Protein AF-A0A3L7U450-F1 (afdb_monomer)

Radius of gyration: 20.32 Å; Cα contacts (8 Å, |Δi|>4): 536; chains: 1; bounding box: 69×36×56 Å

pLDDT: mean 70.29, std 16.58, range [36.75, 93.62]

Sequence (262 aa):
VNYTNSSSNTVARSLSQTYPWRLARFMDDPYGTLVSYIESDNADANSDVSGEWDGAPTHPSWMSAAFGAPGSALALQPAFAYNAYYMGGWYQSSNGVSAPAFADAGWSTADGSAVTGRLVCTRLANISRTSEVIVFASSALRAPGNYRTGMNPEDRIPGNSWIVPPMLGATAVWEPFMGSQQSITMAESEGGTASFMRQSGMTDSGVLQVNTVQGVPVRRHNLLIATVKADGSTESASVGALMDMRAWIDAADRADFSHADN

Structure (mmCIF, N/CA/C/O backbone):
data_AF-A0A3L7U450-F1
#
_entry.id   AF-A0A3L7U450-F1
#
loop_
_atom_site.group_PDB
_atom_site.id
_atom_site.type_symbol
_atom_site.label_atom_id
_atom_site.label_alt_id
_atom_site.label_comp_id
_atom_site.label_asym_id
_atom_site.label_entity_id
_atom_site.label_seq_id
_atom_site.pdbx_PDB_ins_code
_atom_site.Cartn_x
_atom_site.Cartn_y
_atom_site.Cartn_z
_atom_site.occupancy
_atom_site.B_iso_or_equiv
_atom_site.auth_seq_id
_atom_site.auth_comp_id
_atom_site.auth_asym_id
_atom_site.auth_atom_id
_atom_site.pdbx_PDB_model_num
ATOM 1 N N . VAL A 1 1 ? -11.246 10.217 -15.245 1.00 44.91 1 VAL A N 1
ATOM 2 C CA . VAL A 1 1 ? -9.997 10.894 -15.646 1.00 44.91 1 VAL A CA 1
ATOM 3 C C . VAL A 1 1 ? -9.383 10.050 -16.745 1.00 44.91 1 VAL A C 1
ATOM 5 O O . VAL A 1 1 ? -9.262 8.847 -16.540 1.00 44.91 1 VAL A O 1
ATOM 8 N N . ASN A 1 2 ? -9.127 10.635 -17.915 1.00 48.56 2 ASN A N 1
ATOM 9 C CA . ASN A 1 2 ? -8.402 9.977 -19.001 1.00 48.56 2 ASN A CA 1
ATOM 10 C C . ASN A 1 2 ? -6.960 10.469 -18.900 1.00 48.56 2 ASN A C 1
ATOM 12 O O . ASN A 1 2 ? -6.737 11.672 -18.991 1.00 48.56 2 ASN A O 1
ATOM 16 N N . TYR A 1 3 ? -6.020 9.568 -18.633 1.00 52.97 3 TYR A N 1
ATOM 17 C CA . TYR A 1 3 ? -4.602 9.912 -18.545 1.00 52.97 3 TYR A CA 1
ATOM 18 C C . TYR A 1 3 ? -3.984 9.788 -19.934 1.00 52.97 3 TYR A C 1
ATOM 20 O O . TYR A 1 3 ? -4.251 8.800 -20.620 1.00 52.97 3 TYR A O 1
ATOM 28 N N . THR A 1 4 ? -3.206 10.784 -20.354 1.00 54.72 4 THR A N 1
ATOM 29 C CA . THR A 1 4 ? -2.610 10.846 -21.695 1.00 54.72 4 THR A CA 1
ATOM 30 C C . THR A 1 4 ? -1.112 11.114 -21.623 1.00 54.72 4 THR A C 1
ATOM 32 O O . THR A 1 4 ? -0.685 11.905 -20.786 1.00 54.72 4 THR A O 1
ATOM 35 N N . ASN A 1 5 ? -0.322 10.490 -22.501 1.00 55.81 5 ASN A N 1
ATOM 36 C CA . ASN A 1 5 ? 1.109 10.793 -22.632 1.00 55.81 5 ASN A CA 1
ATOM 37 C C . ASN A 1 5 ? 1.356 12.088 -23.431 1.00 55.81 5 ASN A C 1
ATOM 39 O O . ASN A 1 5 ? 0.426 12.657 -24.008 1.00 55.81 5 ASN A O 1
ATOM 43 N N . SER A 1 6 ? 2.615 12.526 -23.530 1.00 51.19 6 SER A N 1
ATOM 44 C CA . SER A 1 6 ? 3.034 13.676 -24.358 1.00 51.19 6 SER A CA 1
ATOM 45 C C . SER A 1 6 ? 2.714 13.530 -25.855 1.00 51.19 6 SER A C 1
ATOM 47 O O . SER A 1 6 ? 2.664 14.521 -26.578 1.00 51.19 6 SER A O 1
ATOM 49 N N . SER A 1 7 ? 2.441 12.306 -26.316 1.00 57.12 7 SER A N 1
ATOM 50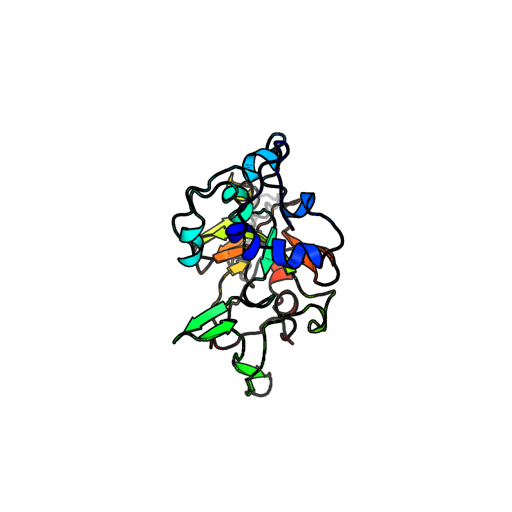 C CA . SER A 1 7 ? 1.992 11.976 -27.677 1.00 57.12 7 SER A CA 1
ATOM 51 C C . SER A 1 7 ? 0.464 11.821 -27.798 1.00 57.12 7 SER A C 1
ATOM 53 O O . SER A 1 7 ? -0.024 11.363 -28.826 1.00 57.12 7 SER A O 1
ATOM 55 N N . SER A 1 8 ? -0.307 12.211 -26.773 1.00 62.78 8 SER A N 1
ATOM 56 C CA . SER A 1 8 ? -1.780 12.131 -26.700 1.00 62.78 8 SER A CA 1
ATOM 57 C C . SER A 1 8 ? -2.397 10.719 -26.687 1.00 62.78 8 SER A C 1
ATOM 59 O O . SER A 1 8 ? -3.610 10.573 -26.854 1.00 62.78 8 SER A O 1
ATOM 61 N N . ASN A 1 9 ? -1.616 9.669 -26.426 1.00 61.44 9 ASN A N 1
ATOM 62 C CA . ASN A 1 9 ? -2.138 8.308 -26.258 1.00 61.44 9 ASN A CA 1
ATOM 63 C C . ASN A 1 9 ? -2.819 8.155 -24.896 1.00 61.44 9 ASN A C 1
ATOM 65 O O . ASN A 1 9 ? -2.230 8.489 -23.870 1.00 61.44 9 ASN A O 1
ATOM 69 N N . THR A 1 10 ? -4.050 7.634 -24.883 1.00 63.06 10 THR A N 1
ATOM 70 C CA . THR A 1 10 ? -4.856 7.471 -23.661 1.00 63.06 10 THR A CA 1
ATOM 71 C C . THR A 1 10 ? -4.583 6.129 -22.979 1.00 63.06 10 THR A C 1
ATOM 73 O O . THR A 1 10 ? -4.664 5.084 -23.622 1.00 63.06 10 THR A O 1
ATOM 76 N N . VAL A 1 11 ? -4.340 6.141 -21.665 1.00 61.59 11 VAL A N 1
ATOM 77 C CA . VAL A 1 11 ? -4.201 4.927 -20.842 1.00 61.59 11 VAL A CA 1
ATOM 78 C C . VAL A 1 11 ? -5.517 4.152 -20.803 1.00 61.59 11 VAL A C 1
ATOM 80 O O . VAL A 1 11 ? -6.588 4.725 -20.573 1.00 61.59 11 VAL A O 1
ATOM 83 N N . ALA A 1 12 ? -5.441 2.831 -20.974 1.00 61.62 12 ALA A N 1
ATOM 84 C CA . ALA A 1 12 ? -6.608 1.959 -20.926 1.00 61.62 12 ALA A CA 1
ATOM 85 C C . ALA A 1 12 ? -7.369 2.095 -19.595 1.00 61.62 12 ALA A C 1
ATOM 87 O O . ALA A 1 12 ? -6.798 2.076 -18.502 1.00 61.62 12 ALA A O 1
ATOM 88 N N . ARG A 1 13 ? -8.702 2.188 -19.673 1.00 57.44 13 ARG A N 1
ATOM 89 C CA . ARG A 1 13 ? -9.553 2.414 -18.494 1.00 57.44 13 ARG A CA 1
ATOM 90 C C . ARG A 1 13 ? -9.479 1.281 -17.463 1.00 57.44 13 ARG A C 1
ATOM 92 O O . ARG A 1 13 ? -9.737 1.513 -16.288 1.00 57.44 13 ARG A O 1
ATOM 99 N N . SER A 1 14 ? -9.174 0.057 -17.882 1.00 57.84 14 SER A N 1
ATOM 100 C CA . SER A 1 14 ? -8.948 -1.077 -16.976 1.00 57.84 14 SER A CA 1
ATOM 101 C C . SER A 1 14 ? -7.725 -0.854 -16.082 1.00 57.84 14 SER A C 1
ATOM 103 O O . SER A 1 14 ? -7.790 -1.134 -14.890 1.00 57.84 14 SER A O 1
ATOM 105 N N . LEU A 1 15 ? -6.660 -0.260 -16.626 1.00 59.53 15 LEU A N 1
ATOM 106 C CA . LEU A 1 15 ? -5.431 0.079 -15.905 1.00 59.53 15 LEU A CA 1
ATOM 107 C C . LEU A 1 15 ? -5.619 1.304 -15.007 1.00 59.53 15 LEU A C 1
ATOM 109 O O . LEU A 1 15 ? -5.039 1.390 -13.934 1.00 59.53 15 LEU A O 1
ATOM 113 N N . SER A 1 16 ? -6.485 2.248 -15.380 1.00 55.31 16 SER A N 1
ATOM 114 C CA . SER A 1 16 ? -6.770 3.407 -14.525 1.00 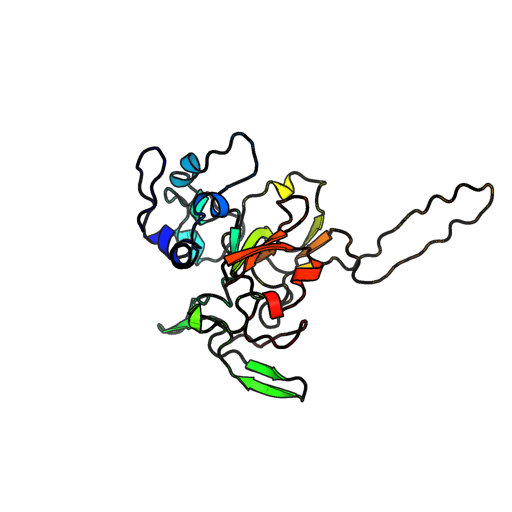55.31 16 SER A CA 1
ATOM 115 C C . SER A 1 16 ? -7.722 3.102 -13.359 1.00 55.31 16 SER A C 1
ATOM 117 O O . SER A 1 16 ? -7.949 3.948 -12.493 1.00 55.31 16 SER A O 1
ATOM 119 N N . GLN A 1 17 ? -8.287 1.892 -13.309 1.00 49.50 17 GLN A N 1
ATOM 120 C CA . GLN A 1 17 ? -9.265 1.498 -12.302 1.00 49.50 17 GLN A CA 1
ATOM 121 C C . GLN A 1 17 ? -8.668 0.859 -11.047 1.00 49.50 17 GLN A C 1
ATOM 123 O O . GLN A 1 17 ? -9.343 0.896 -10.034 1.00 49.50 17 GLN A O 1
ATOM 128 N N . THR A 1 18 ? -7.475 0.279 -11.037 1.00 47.84 18 THR A N 1
ATOM 129 C CA . THR A 1 18 ? -6.989 -0.511 -9.876 1.00 47.84 18 THR A CA 1
ATOM 130 C C . THR A 1 18 ? -5.945 0.198 -9.014 1.00 47.84 18 THR A C 1
ATOM 132 O O . THR A 1 18 ? -5.474 -0.361 -8.033 1.00 47.84 18 THR A O 1
ATOM 135 N N . TYR A 1 19 ? -5.600 1.435 -9.359 1.00 54.38 19 TYR A N 1
ATOM 136 C CA . TYR A 1 19 ? -4.352 2.080 -8.946 1.00 54.38 19 TYR A CA 1
ATOM 137 C C . TYR A 1 19 ? -4.572 3.429 -8.250 1.00 54.38 19 TYR A C 1
ATOM 139 O O . TYR A 1 19 ? -5.724 3.883 -8.197 1.00 54.38 19 TYR A O 1
ATOM 147 N N . PRO A 1 20 ? -3.503 4.085 -7.729 1.00 52.19 20 PRO A N 1
ATOM 148 C CA . PRO A 1 20 ? -3.566 5.412 -7.100 1.00 52.19 20 PRO A CA 1
ATOM 149 C C . PRO A 1 20 ? -4.480 6.416 -7.817 1.00 52.19 20 PRO A C 1
ATOM 151 O O . PRO A 1 20 ? -5.100 7.262 -7.183 1.00 52.19 20 PRO A O 1
ATOM 154 N N . TRP A 1 21 ? -4.642 6.266 -9.135 1.00 49.66 21 TRP A N 1
ATOM 155 C CA . TRP A 1 21 ? -5.593 6.955 -10.009 1.00 49.66 21 TRP A CA 1
ATOM 156 C C . TRP A 1 21 ? -7.018 7.122 -9.453 1.00 49.66 21 TRP A C 1
ATOM 158 O O . TRP A 1 21 ? -7.646 8.158 -9.680 1.00 49.66 21 TRP A O 1
ATOM 168 N N . ARG A 1 22 ? -7.557 6.141 -8.708 1.00 46.97 22 ARG A N 1
ATOM 169 C CA . ARG A 1 22 ? -8.893 6.268 -8.083 1.00 46.97 22 ARG A CA 1
ATOM 170 C C . ARG A 1 22 ? -8.935 7.320 -6.976 1.00 46.97 22 ARG A C 1
ATOM 172 O O . ARG A 1 22 ? -10.016 7.841 -6.681 1.00 46.97 22 ARG A O 1
ATOM 179 N N . LEU A 1 23 ? -7.783 7.604 -6.378 1.00 44.41 23 LEU A N 1
ATOM 180 C CA . LEU A 1 23 ? -7.625 8.480 -5.224 1.00 44.41 23 LEU A CA 1
ATOM 181 C C . LEU A 1 23 ? -6.863 9.758 -5.532 1.00 44.41 23 LEU A C 1
ATOM 183 O O . LEU A 1 23 ? -6.964 10.697 -4.759 1.00 44.41 23 LEU A O 1
ATOM 187 N N . ALA A 1 24 ? -6.205 9.841 -6.688 1.00 47.81 24 ALA A N 1
ATOM 188 C CA . ALA A 1 24 ? -5.593 11.067 -7.190 1.00 47.81 24 ALA A CA 1
ATOM 189 C C . ALA A 1 24 ? -6.592 12.239 -7.252 1.00 47.81 24 ALA A C 1
ATOM 191 O O . ALA A 1 24 ? -6.203 13.381 -7.084 1.00 47.81 24 ALA A O 1
ATOM 192 N N . ARG A 1 25 ? -7.896 11.969 -7.424 1.00 40.31 25 ARG A N 1
ATOM 193 C CA . ARG A 1 25 ? -8.963 12.989 -7.333 1.00 40.31 25 ARG A CA 1
ATOM 194 C C . ARG A 1 25 ? -9.265 13.493 -5.913 1.00 40.31 25 ARG A C 1
ATOM 196 O O . ARG A 1 25 ? -10.078 14.395 -5.766 1.00 40.31 25 ARG A O 1
ATOM 203 N N . PHE A 1 26 ? -8.736 12.827 -4.893 1.00 42.53 26 PHE A N 1
ATOM 204 C CA . PHE A 1 26 ? -8.879 13.178 -3.479 1.00 42.53 26 PHE A CA 1
ATOM 205 C C . PHE A 1 26 ? -7.5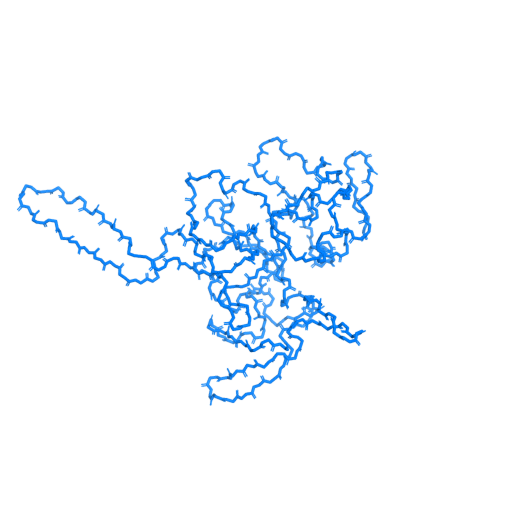87 13.781 -2.912 1.00 42.53 26 PHE A C 1
ATOM 207 O O . PHE A 1 26 ? -7.525 14.021 -1.714 1.00 42.53 26 PHE A O 1
ATOM 214 N N . MET A 1 27 ? -6.568 13.995 -3.750 1.00 38.81 27 MET A N 1
ATOM 215 C CA . MET A 1 27 ? -5.333 14.673 -3.376 1.00 38.81 27 MET A CA 1
ATOM 216 C C . MET A 1 27 ? -5.190 15.933 -4.226 1.00 38.81 27 MET A C 1
ATOM 218 O O . MET A 1 27 ? -5.352 15.868 -5.445 1.00 38.81 27 MET A O 1
ATOM 222 N N . ASP A 1 28 ? -4.906 17.061 -3.582 1.00 37.41 28 ASP A N 1
ATOM 223 C CA . ASP A 1 28 ? -4.829 18.391 -4.198 1.00 37.41 28 ASP A CA 1
ATOM 224 C C . ASP A 1 28 ? -3.529 18.595 -4.998 1.00 37.41 28 ASP A C 1
ATOM 226 O O . ASP A 1 28 ? -2.766 19.507 -4.714 1.00 37.41 28 ASP A O 1
ATOM 230 N N . ASP A 1 29 ? -3.316 17.772 -6.034 1.00 40.25 29 ASP A N 1
ATOM 231 C CA . ASP A 1 29 ? -2.196 17.855 -6.992 1.00 40.25 29 ASP A CA 1
ATOM 232 C C . ASP A 1 29 ? -0.861 17.307 -6.444 1.00 40.25 29 ASP A C 1
ATOM 234 O O . ASP A 1 29 ? -0.204 17.934 -5.614 1.00 40.25 29 ASP A O 1
ATOM 238 N N . PRO A 1 30 ? -0.429 16.103 -6.885 1.00 48.94 30 PRO A N 1
ATOM 239 C CA . PRO A 1 30 ? 0.683 16.103 -7.837 1.00 48.94 30 PRO A CA 1
ATOM 240 C C . PRO A 1 30 ? 0.735 14.820 -8.686 1.00 48.94 30 PRO A C 1
ATOM 242 O O . PRO A 1 30 ? 1.428 13.851 -8.355 1.00 48.94 30 PRO A O 1
ATOM 245 N N . TYR A 1 31 ? 0.036 14.793 -9.821 1.00 40.12 31 TYR A N 1
ATOM 246 C CA . TYR A 1 31 ? 0.139 13.657 -10.752 1.00 40.12 31 TYR A CA 1
ATOM 247 C C . TYR A 1 31 ? 1.603 13.372 -11.145 1.00 40.12 31 TYR A C 1
ATOM 249 O O . TYR A 1 31 ? 2.007 12.218 -11.194 1.00 40.12 31 TYR A O 1
ATOM 257 N N . GLY A 1 32 ? 2.429 14.406 -11.337 1.00 44.97 32 GLY A N 1
ATOM 258 C CA . GLY A 1 32 ? 3.848 14.239 -11.677 1.00 44.97 32 GLY A CA 1
ATOM 259 C C . GLY A 1 32 ? 4.690 13.580 -10.576 1.00 44.97 32 GLY A C 1
ATOM 260 O O . GLY A 1 32 ? 5.569 12.778 -10.875 1.00 44.97 32 GLY A O 1
ATOM 261 N N . THR A 1 33 ? 4.401 13.854 -9.303 1.00 50.72 33 THR A N 1
ATOM 262 C CA . THR A 1 33 ? 5.226 13.372 -8.180 1.00 50.72 33 THR A CA 1
ATOM 263 C C . THR A 1 33 ? 4.937 11.914 -7.830 1.00 50.72 33 THR A C 1
ATOM 265 O O . THR A 1 33 ? 5.858 11.170 -7.514 1.00 50.72 33 THR A O 1
ATOM 268 N N . LEU A 1 34 ? 3.680 11.468 -7.938 1.00 50.31 34 LEU A N 1
ATOM 269 C CA . LEU A 1 34 ? 3.303 10.072 -7.648 1.00 50.31 34 LEU A CA 1
ATOM 270 C C . LEU A 1 34 ? 3.771 9.088 -8.724 1.00 50.31 34 LEU A C 1
ATOM 272 O O . LEU A 1 34 ? 3.921 7.893 -8.468 1.00 50.31 34 LEU A O 1
ATOM 276 N N . VAL A 1 35 ? 3.952 9.612 -9.933 1.00 47.72 35 VAL A N 1
ATOM 277 C CA . VAL A 1 35 ? 4.194 8.857 -11.160 1.00 47.72 35 VAL A CA 1
ATOM 278 C C . VAL A 1 35 ? 5.669 8.897 -11.564 1.00 47.72 35 VAL A C 1
ATOM 280 O O . VAL A 1 35 ? 6.068 8.114 -12.419 1.00 47.72 35 VAL A O 1
ATOM 283 N N . SER A 1 36 ? 6.484 9.755 -10.931 1.00 49.50 36 SER A N 1
ATOM 284 C CA . SER A 1 36 ? 7.929 9.851 -11.166 1.00 49.50 36 SER A CA 1
ATOM 285 C C . SER A 1 36 ? 8.586 8.483 -10.991 1.00 49.50 36 SER A C 1
ATOM 287 O O . SER A 1 36 ? 8.764 7.995 -9.878 1.00 49.50 36 SER A O 1
ATOM 289 N N . TYR A 1 37 ? 8.877 7.828 -12.108 1.00 45.09 37 TYR A N 1
ATOM 290 C CA . TYR A 1 37 ? 9.432 6.490 -12.172 1.00 45.09 37 TYR A CA 1
ATOM 291 C C . TYR A 1 37 ? 10.947 6.608 -12.222 1.00 45.09 37 TYR A C 1
ATOM 293 O O . TYR A 1 37 ? 11.464 7.163 -13.178 1.00 45.09 37 TYR A O 1
ATOM 301 N N . ILE A 1 38 ? 11.630 6.062 -11.207 1.00 47.00 38 ILE A N 1
ATOM 302 C CA . ILE A 1 38 ? 13.095 5.955 -11.128 1.00 47.00 38 ILE A CA 1
ATOM 303 C C . ILE A 1 38 ? 13.783 7.329 -11.241 1.00 47.00 38 ILE A C 1
ATOM 305 O O . ILE A 1 38 ? 13.838 7.928 -12.303 1.00 47.00 38 ILE A O 1
ATOM 309 N N . GLU A 1 39 ? 14.419 7.806 -10.164 1.00 40.91 39 GLU A N 1
ATOM 310 C CA . GLU A 1 39 ? 15.361 8.935 -10.249 1.00 40.91 39 GLU A CA 1
ATOM 311 C C . GLU A 1 39 ? 16.577 8.539 -11.119 1.00 40.91 39 GLU A C 1
ATOM 313 O O . GLU A 1 39 ? 17.644 8.108 -10.659 1.00 40.91 39 GLU A O 1
ATOM 318 N N . SER A 1 40 ? 16.385 8.603 -12.428 1.00 40.62 40 SER A N 1
ATOM 319 C CA . SER A 1 40 ? 17.419 8.656 -13.437 1.00 40.62 40 SER A CA 1
ATOM 320 C C . SER A 1 40 ? 17.135 9.909 -14.241 1.00 40.62 40 SER A C 1
ATOM 322 O O . SER A 1 40 ? 16.002 10.121 -14.669 1.00 40.62 40 SER A O 1
ATOM 324 N N . ASP A 1 41 ? 18.164 10.720 -14.453 1.00 39.38 41 ASP A N 1
ATOM 325 C CA . ASP A 1 41 ? 18.061 12.026 -15.112 1.00 39.38 41 ASP A CA 1
ATOM 326 C C . ASP A 1 41 ? 17.497 11.957 -16.552 1.00 39.38 41 ASP A C 1
ATOM 328 O O . ASP A 1 41 ? 17.265 12.989 -17.173 1.00 39.38 41 ASP A O 1
ATOM 332 N N . ASN A 1 42 ? 17.250 10.745 -17.072 1.00 43.22 42 ASN A N 1
ATOM 333 C CA . ASN A 1 42 ? 16.781 10.454 -18.424 1.00 43.22 42 ASN A CA 1
ATOM 334 C C . ASN A 1 42 ? 15.460 9.651 -18.496 1.00 43.22 42 ASN A C 1
ATOM 336 O O . ASN A 1 42 ? 15.040 9.322 -19.605 1.00 43.22 42 ASN A O 1
ATOM 340 N N . ALA A 1 43 ? 14.820 9.288 -17.375 1.00 51.44 43 ALA A N 1
ATOM 341 C CA . ALA A 1 43 ? 13.533 8.578 -17.403 1.00 51.44 43 ALA A CA 1
ATOM 342 C C . ALA A 1 43 ? 12.380 9.585 -17.547 1.00 51.44 43 ALA A C 1
ATOM 344 O O . ALA A 1 43 ? 12.023 10.276 -16.595 1.00 51.44 43 ALA A O 1
ATOM 345 N N . ASP A 1 44 ? 11.808 9.695 -18.748 1.00 51.97 44 ASP A N 1
ATOM 346 C CA . ASP A 1 44 ? 10.611 10.506 -18.976 1.00 51.97 44 ASP A CA 1
ATOM 347 C C . ASP A 1 44 ? 9.363 9.663 -18.680 1.00 51.97 44 ASP A C 1
ATOM 349 O O . ASP A 1 44 ? 9.067 8.708 -19.398 1.00 51.97 44 ASP A O 1
ATOM 353 N N . ALA A 1 45 ? 8.586 10.049 -17.662 1.00 53.91 45 ALA A N 1
ATOM 354 C CA . ALA A 1 45 ? 7.315 9.404 -17.320 1.00 53.91 45 ALA A CA 1
ATOM 355 C C . ALA A 1 45 ? 6.372 9.260 -18.534 1.00 53.91 45 ALA A C 1
ATOM 357 O O . ALA A 1 45 ? 5.520 8.373 -18.560 1.00 53.91 45 ALA A O 1
ATOM 358 N N . ASN A 1 46 ? 6.525 10.096 -19.567 1.00 54.56 46 ASN A N 1
ATOM 359 C CA . ASN A 1 46 ? 5.739 10.014 -20.793 1.00 54.56 46 ASN A CA 1
ATOM 360 C C . ASN A 1 46 ? 5.975 8.749 -21.630 1.00 54.56 46 ASN A C 1
ATOM 362 O O . ASN A 1 46 ? 5.028 8.307 -22.288 1.00 54.56 46 ASN A O 1
ATOM 366 N N . SER A 1 47 ? 7.179 8.161 -21.640 1.00 59.41 47 SER A N 1
ATOM 367 C CA . SER A 1 47 ? 7.417 6.920 -22.399 1.00 59.41 47 SER A CA 1
ATOM 368 C C . SER A 1 47 ? 6.696 5.732 -21.765 1.00 59.41 47 SER A C 1
ATOM 370 O O . SER A 1 47 ? 6.133 4.892 -22.474 1.00 59.41 47 SER A O 1
ATOM 372 N N . ASP A 1 48 ? 6.616 5.719 -20.435 1.00 61.53 48 ASP A N 1
ATOM 373 C CA . ASP A 1 48 ? 6.054 4.616 -19.651 1.00 61.53 48 ASP A CA 1
ATOM 374 C C . ASP A 1 48 ? 4.522 4.588 -19.666 1.00 61.53 48 ASP A C 1
ATOM 376 O O . ASP A 1 48 ? 3.913 3.530 -19.509 1.00 61.53 48 ASP A O 1
ATOM 380 N N . VAL A 1 49 ? 3.876 5.722 -19.960 1.00 60.69 49 VAL A N 1
ATOM 381 C CA . VAL A 1 49 ? 2.425 5.797 -20.222 1.00 60.69 49 VAL A CA 1
ATOM 382 C C . VAL A 1 49 ? 2.020 4.950 -21.441 1.00 60.69 49 VAL A C 1
ATOM 384 O O . VAL A 1 49 ? 0.873 4.518 -21.537 1.00 60.69 49 VAL A O 1
ATOM 387 N N . SER A 1 50 ? 2.944 4.696 -22.370 1.00 61.66 50 SER A N 1
ATOM 388 C CA . SER A 1 50 ? 2.764 3.752 -23.486 1.00 61.66 50 SER A CA 1
ATOM 389 C C . SER A 1 50 ? 3.499 2.426 -23.291 1.00 61.66 50 SER A C 1
ATOM 391 O O . SER A 1 50 ? 3.315 1.519 -24.097 1.00 61.66 50 SER A O 1
ATOM 393 N N . GLY A 1 51 ? 4.308 2.306 -22.237 1.00 67.38 51 GLY A N 1
ATOM 394 C CA . GLY A 1 51 ? 5.139 1.141 -21.970 1.00 67.38 51 GLY A CA 1
ATOM 395 C C . GLY A 1 51 ? 4.321 -0.075 -21.549 1.00 67.38 51 GLY A C 1
ATOM 396 O O . GLY A 1 51 ? 3.371 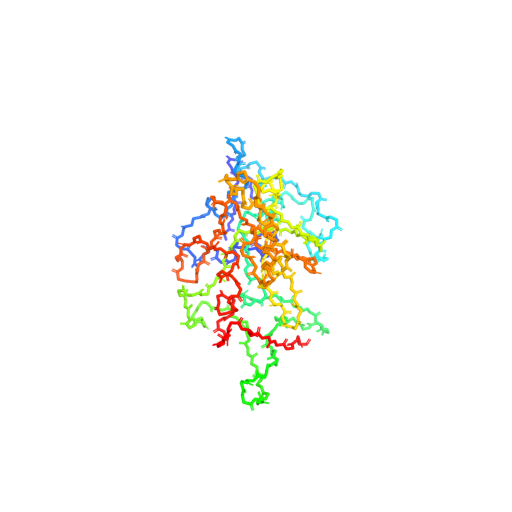0.024 -20.764 1.00 67.38 51 GLY A O 1
ATOM 397 N N . GLU A 1 52 ? 4.706 -1.230 -22.073 1.00 70.12 52 GLU A N 1
ATOM 398 C CA . GLU A 1 52 ? 4.206 -2.528 -21.637 1.00 70.12 52 GLU A CA 1
ATOM 399 C C . GLU A 1 52 ? 5.074 -3.055 -20.489 1.00 70.12 52 GLU A C 1
ATOM 401 O O . GLU A 1 52 ? 6.282 -2.822 -20.448 1.00 70.12 52 GLU A O 1
ATOM 406 N N . TRP A 1 53 ? 4.452 -3.740 -19.530 1.00 71.44 53 TRP A N 1
ATOM 407 C CA . TRP A 1 53 ? 5.160 -4.436 -18.466 1.00 71.44 53 TRP A CA 1
ATOM 408 C C . TRP A 1 53 ? 5.171 -5.943 -18.702 1.00 71.44 53 TRP A C 1
ATOM 410 O O . TRP A 1 53 ? 4.108 -6.566 -18.790 1.00 71.44 53 TRP A O 1
ATOM 420 N N . ASP A 1 54 ? 6.375 -6.516 -18.694 1.00 66.19 54 ASP A N 1
ATOM 421 C CA . ASP A 1 54 ? 6.622 -7.952 -18.889 1.00 66.19 54 ASP A CA 1
ATOM 422 C C . ASP A 1 54 ? 6.487 -8.782 -17.596 1.00 66.19 54 ASP A C 1
ATOM 424 O O . ASP A 1 54 ? 6.612 -10.007 -17.613 1.00 66.19 54 ASP A O 1
ATOM 428 N N . GLY A 1 55 ? 6.182 -8.131 -16.467 1.00 64.25 55 GLY A N 1
ATOM 429 C CA . GLY A 1 55 ? 5.865 -8.791 -15.202 1.00 64.25 55 GLY A CA 1
ATOM 430 C C . GLY A 1 55 ? 7.048 -8.994 -14.252 1.00 64.25 55 GLY A C 1
ATOM 431 O O . GLY A 1 55 ? 8.221 -8.906 -14.610 1.00 64.25 55 GLY A O 1
ATOM 432 N N . ALA A 1 56 ? 6.717 -9.292 -12.993 1.00 60.91 56 ALA A N 1
ATOM 433 C CA . ALA A 1 56 ? 7.640 -9.843 -12.003 1.00 60.91 56 ALA A CA 1
ATOM 434 C C . ALA A 1 56 ? 7.383 -11.355 -11.831 1.00 60.91 56 ALA A C 1
ATOM 436 O O . ALA A 1 56 ? 6.238 -11.787 -12.005 1.00 60.91 56 ALA A O 1
ATOM 437 N N . PRO A 1 57 ? 8.387 -12.156 -11.410 1.00 52.88 57 PRO A N 1
ATOM 438 C CA . PRO A 1 57 ? 8.252 -13.611 -11.246 1.00 52.88 57 PRO A CA 1
ATOM 439 C C . PRO A 1 57 ? 7.124 -14.043 -10.296 1.00 52.88 57 PRO A C 1
ATOM 441 O O . PRO A 1 57 ? 6.608 -15.151 -10.403 1.00 52.88 57 PRO A O 1
ATOM 444 N N . THR A 1 58 ? 6.726 -13.164 -9.376 1.00 58.75 58 THR A N 1
ATOM 445 C CA . THR A 1 58 ? 5.679 -13.401 -8.377 1.00 58.75 58 THR A CA 1
ATOM 446 C C . THR A 1 58 ? 4.854 -12.139 -8.198 1.00 58.75 58 THR A C 1
ATOM 448 O O . THR A 1 58 ? 5.379 -11.129 -7.746 1.00 58.75 58 THR A O 1
ATOM 451 N N . HIS A 1 59 ? 3.572 -12.199 -8.542 1.00 63.25 59 HIS A N 1
ATOM 452 C CA . HIS A 1 59 ? 2.601 -11.114 -8.407 1.00 63.25 59 HIS A CA 1
ATOM 453 C C . HIS A 1 59 ? 1.203 -11.715 -8.166 1.00 63.25 59 HIS A C 1
ATOM 455 O O . HIS A 1 59 ? 0.973 -12.880 -8.506 1.00 63.25 59 HIS A O 1
ATOM 461 N N . PRO A 1 60 ? 0.251 -10.964 -7.588 1.00 62.94 60 PRO A N 1
ATOM 462 C CA . PRO A 1 60 ? -1.129 -11.426 -7.463 1.00 62.94 60 PRO A CA 1
ATOM 463 C C . PRO A 1 60 ? -1.756 -11.726 -8.834 1.00 62.94 60 PRO A C 1
ATOM 465 O O . PRO A 1 60 ? -1.616 -10.935 -9.763 1.00 62.94 60 PRO A O 1
ATOM 468 N N . SER A 1 61 ? -2.507 -12.824 -8.952 1.00 65.94 61 SER A N 1
ATOM 469 C CA . SER A 1 61 ? -3.045 -13.330 -10.232 1.00 65.94 61 SER A CA 1
ATOM 470 C C . SER A 1 61 ? -3.929 -12.344 -11.005 1.00 65.94 61 SER A C 1
ATOM 472 O O . SER A 1 61 ? -4.000 -12.395 -12.230 1.00 65.94 61 SER A O 1
ATOM 474 N N . TRP A 1 62 ? -4.599 -11.421 -10.315 1.00 61.94 62 TRP A N 1
ATOM 475 C CA . TRP A 1 62 ? -5.413 -10.393 -10.967 1.00 61.94 62 TRP A CA 1
ATOM 476 C C . TRP A 1 62 ? -4.565 -9.394 -11.767 1.00 61.94 62 TRP A C 1
ATOM 478 O O . TRP A 1 62 ? -5.048 -8.817 -12.739 1.00 61.94 62 TRP A O 1
ATOM 488 N N . MET A 1 63 ? -3.303 -9.197 -11.377 1.00 67.31 63 MET A N 1
ATOM 489 C CA . MET A 1 63 ? -2.385 -8.253 -12.011 1.00 67.31 63 MET A CA 1
ATOM 490 C C . MET A 1 63 ? -1.917 -8.772 -13.372 1.00 67.31 63 MET A C 1
ATOM 492 O O . MET A 1 63 ? -1.689 -7.975 -14.277 1.00 67.31 63 M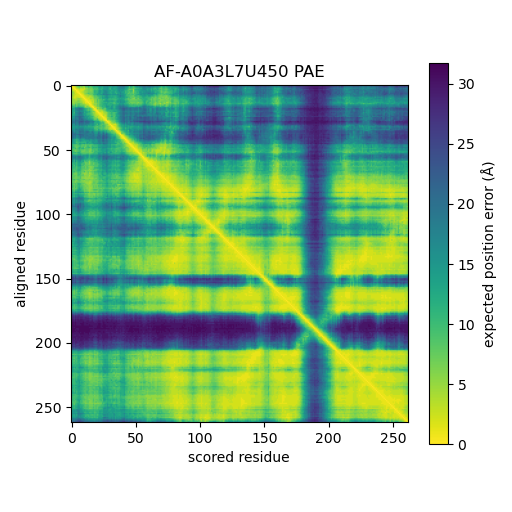ET A O 1
ATOM 496 N N . SER A 1 64 ? -1.863 -10.097 -13.552 1.00 72.88 64 SER A N 1
ATOM 497 C CA . SER A 1 64 ? -1.480 -10.736 -14.816 1.00 72.88 64 SER A CA 1
ATOM 498 C C . SER A 1 64 ? -2.374 -10.301 -15.981 1.00 72.88 64 SER A C 1
ATOM 500 O O . SER A 1 64 ? -1.919 -10.226 -17.116 1.00 72.88 64 SER A O 1
ATOM 502 N N . ALA A 1 65 ? -3.641 -9.960 -15.711 1.00 68.75 65 ALA A N 1
ATOM 503 C CA . ALA A 1 65 ? -4.577 -9.474 -16.726 1.00 68.75 65 ALA A CA 1
ATOM 504 C C . ALA A 1 65 ? -4.214 -8.086 -17.290 1.00 68.75 65 ALA A C 1
ATOM 506 O O . ALA A 1 65 ? -4.767 -7.677 -18.309 1.00 68.75 65 ALA A O 1
ATOM 507 N N . ALA A 1 66 ? -3.319 -7.352 -16.625 1.00 68.06 66 ALA A N 1
ATOM 508 C CA . ALA A 1 66 ? -2.837 -6.044 -17.052 1.00 68.06 66 ALA A CA 1
ATOM 509 C C . ALA A 1 66 ? -1.507 -6.108 -17.826 1.00 68.06 66 ALA A C 1
ATOM 511 O O . ALA A 1 66 ? -1.046 -5.073 -18.302 1.00 68.06 66 ALA A O 1
ATOM 512 N N . PHE A 1 67 ? -0.875 -7.280 -17.940 1.00 74.44 67 PHE A N 1
ATOM 513 C CA . PHE A 1 67 ? 0.455 -7.414 -18.545 1.00 74.44 67 PHE A CA 1
ATOM 514 C C . PHE A 1 67 ? 0.382 -7.258 -20.059 1.00 74.44 67 PHE A C 1
ATOM 516 O O . PHE A 1 67 ? -0.620 -7.626 -20.672 1.00 74.44 67 PHE A O 1
ATOM 523 N N . GLY A 1 68 ? 1.428 -6.688 -20.661 1.00 68.75 68 GLY A N 1
ATOM 524 C CA . GLY A 1 68 ? 1.456 -6.421 -22.104 1.00 68.75 68 GLY A CA 1
ATOM 525 C C . GLY A 1 68 ? 0.431 -5.382 -22.583 1.00 68.75 68 GLY A C 1
ATOM 526 O O . GLY A 1 68 ? 0.299 -5.147 -23.777 1.00 68.75 68 GLY A O 1
ATOM 527 N N . ALA A 1 69 ? -0.331 -4.748 -21.683 1.00 72.12 69 ALA A N 1
ATOM 528 C CA . ALA A 1 69 ? -1.225 -3.661 -22.061 1.00 72.12 69 ALA A CA 1
ATOM 529 C C . ALA A 1 69 ? -0.435 -2.340 -22.141 1.00 72.12 69 ALA A C 1
ATOM 531 O O . ALA A 1 69 ? 0.336 -2.049 -21.222 1.00 72.12 69 ALA A O 1
ATOM 532 N N . PRO A 1 70 ? -0.641 -1.490 -23.162 1.00 69.44 70 PRO A N 1
ATOM 533 C CA . PRO A 1 70 ? -0.009 -0.174 -23.213 1.00 69.44 70 PRO A CA 1
ATOM 534 C C . PRO A 1 70 ? -0.322 0.664 -21.964 1.00 69.44 70 PRO A C 1
ATOM 536 O O . PRO A 1 70 ? -1.487 0.825 -21.585 1.00 69.44 70 PRO A O 1
ATOM 539 N N . GLY A 1 71 ? 0.722 1.186 -21.319 1.00 67.56 71 GLY A N 1
ATOM 540 C CA . GLY A 1 71 ? 0.629 1.941 -20.064 1.00 67.56 71 GLY A CA 1
ATOM 541 C C . GLY A 1 71 ? 0.590 1.078 -18.805 1.00 67.56 71 GLY A C 1
ATOM 542 O O . GLY A 1 71 ? 0.394 1.597 -17.703 1.00 67.56 71 GLY A O 1
ATOM 543 N N . SER A 1 72 ? 0.779 -0.236 -18.944 1.00 72.62 72 SER A N 1
ATOM 544 C CA . SER A 1 72 ? 0.916 -1.137 -17.803 1.00 72.62 72 SER A CA 1
ATOM 545 C C . SER A 1 72 ? 2.213 -0.891 -17.039 1.00 72.62 72 SER A C 1
ATOM 547 O O . SER A 1 72 ? 2.180 -0.966 -15.820 1.00 72.62 72 SER A O 1
ATOM 549 N N . ALA A 1 73 ? 3.315 -0.483 -17.674 1.00 73.06 73 ALA A N 1
ATOM 550 C CA . ALA A 1 73 ? 4.551 -0.144 -16.955 1.00 73.06 73 ALA A CA 1
ATOM 551 C C . ALA A 1 73 ? 4.307 0.904 -15.851 1.00 73.06 73 ALA A C 1
ATOM 553 O O . ALA A 1 73 ? 4.591 0.667 -14.675 1.00 73.06 73 ALA A O 1
ATOM 554 N N . LEU A 1 74 ? 3.650 2.007 -16.215 1.00 69.81 74 LEU A N 1
ATOM 555 C CA . LEU A 1 74 ? 3.298 3.085 -15.293 1.00 69.81 74 LEU A CA 1
ATOM 556 C C . LEU A 1 74 ? 2.319 2.655 -14.194 1.00 69.81 74 LEU A C 1
ATOM 558 O O . LEU A 1 74 ? 2.429 3.059 -13.039 1.00 69.81 74 LEU A O 1
ATOM 562 N N . ALA A 1 75 ? 1.317 1.863 -14.572 1.00 71.31 75 ALA A N 1
ATOM 563 C CA . ALA A 1 75 ? 0.263 1.432 -13.667 1.00 71.31 75 ALA A CA 1
ATOM 564 C C . ALA A 1 75 ? 0.774 0.406 -12.642 1.00 71.31 75 ALA A C 1
ATOM 566 O O . ALA A 1 75 ? 0.370 0.421 -11.482 1.00 71.31 75 ALA A O 1
ATOM 567 N N . LEU A 1 76 ? 1.661 -0.486 -13.079 1.00 74.56 76 LEU A N 1
ATOM 568 C CA . LEU A 1 76 ? 2.090 -1.668 -12.340 1.00 74.56 76 LEU A CA 1
ATOM 569 C C . LEU A 1 76 ? 3.345 -1.410 -11.495 1.00 74.56 76 LEU A C 1
ATOM 571 O O . LEU A 1 76 ? 3.501 -2.052 -10.454 1.00 74.56 76 LEU A O 1
ATOM 575 N N . GLN A 1 77 ? 4.182 -0.443 -11.887 1.00 75.38 77 GLN A N 1
ATOM 576 C CA . GLN A 1 77 ? 5.442 -0.112 -11.213 1.00 75.38 77 GLN A CA 1
ATOM 577 C C . GLN A 1 77 ? 5.584 1.371 -10.799 1.00 75.38 77 GLN A C 1
ATOM 579 O O . GLN A 1 77 ? 6.658 1.948 -10.992 1.00 75.38 77 GLN A O 1
ATOM 584 N N . PRO A 1 78 ? 4.561 2.024 -10.213 1.00 75.31 78 PRO A N 1
ATOM 585 C CA . PRO A 1 78 ? 4.682 3.417 -9.790 1.00 75.31 78 PRO A CA 1
ATOM 586 C C . PRO A 1 78 ? 5.692 3.556 -8.644 1.00 75.31 78 PRO A C 1
ATOM 588 O O . PRO A 1 78 ? 5.854 2.642 -7.833 1.00 75.31 78 PRO A O 1
ATOM 591 N N . ALA A 1 79 ? 6.353 4.711 -8.529 1.00 73.88 79 ALA A N 1
ATOM 592 C CA . ALA A 1 79 ? 7.277 4.948 -7.417 1.00 73.88 79 ALA A CA 1
ATOM 593 C C . ALA A 1 79 ? 6.570 5.028 -6.062 1.00 73.88 79 ALA A C 1
ATOM 595 O O . ALA A 1 79 ? 7.136 4.585 -5.060 1.00 73.88 79 ALA A O 1
ATOM 596 N N . PHE A 1 80 ? 5.343 5.555 -6.045 1.00 77.94 80 PHE A N 1
ATOM 597 C CA . PHE A 1 80 ? 4.490 5.607 -4.867 1.00 77.94 80 PHE A CA 1
ATOM 598 C C . PHE A 1 80 ? 3.383 4.567 -4.957 1.00 77.94 80 PHE A C 1
ATOM 600 O O . PHE A 1 80 ? 2.609 4.506 -5.913 1.00 77.94 80 PHE A O 1
ATOM 607 N N . ALA A 1 81 ? 3.294 3.774 -3.904 1.00 81.62 81 ALA A N 1
ATOM 608 C CA . ALA A 1 81 ? 2.386 2.660 -3.788 1.00 81.62 81 ALA A CA 1
ATOM 609 C C . ALA A 1 81 ? 1.258 2.988 -2.829 1.00 81.62 81 ALA A C 1
ATOM 611 O O . ALA A 1 81 ? 1.448 3.719 -1.856 1.00 81.62 81 ALA A O 1
ATOM 612 N N . TYR A 1 82 ? 0.092 2.412 -3.082 1.00 82.19 82 TYR A N 1
ATOM 613 C CA . TYR A 1 82 ? -1.088 2.636 -2.263 1.00 82.19 82 TYR A CA 1
ATOM 614 C C . TYR A 1 82 ? -1.192 1.639 -1.101 1.00 82.19 82 TYR A C 1
ATOM 616 O O . TYR A 1 82 ? -0.923 0.450 -1.290 1.00 82.19 82 TYR A O 1
ATOM 624 N N . ASN A 1 83 ? -1.635 2.095 0.076 1.00 86.25 83 ASN A N 1
ATOM 625 C CA . ASN A 1 83 ? -1.946 1.251 1.238 1.00 86.25 83 ASN A CA 1
ATOM 626 C C . ASN A 1 83 ? -3.199 0.387 0.984 1.00 86.25 83 ASN A C 1
ATOM 628 O O . ASN A 1 83 ? -4.304 0.662 1.452 1.00 86.25 83 ASN A O 1
ATOM 632 N N . ALA A 1 84 ? -3.041 -0.652 0.170 1.00 75.44 84 ALA A N 1
ATOM 633 C CA . ALA A 1 84 ? -4.158 -1.209 -0.582 1.00 75.44 84 ALA A CA 1
ATOM 634 C C . ALA A 1 84 ? -5.142 -2.046 0.245 1.00 75.44 84 ALA A C 1
ATOM 636 O O . ALA A 1 84 ? -6.306 -2.170 -0.131 1.00 75.44 84 ALA A O 1
ATOM 637 N N . TYR A 1 85 ? -4.700 -2.617 1.365 1.00 82.12 85 TYR A N 1
ATOM 638 C CA . TYR A 1 85 ? -5.542 -3.503 2.167 1.00 82.12 85 TYR A CA 1
ATOM 639 C C . TYR A 1 85 ? -6.459 -2.751 3.134 1.00 82.12 85 TYR A C 1
ATOM 641 O O . TYR A 1 85 ? -7.601 -3.170 3.321 1.00 82.12 85 TYR A O 1
ATOM 649 N N . TYR A 1 86 ? -6.002 -1.627 3.693 1.00 84.19 86 TYR A N 1
ATOM 650 C CA . TYR A 1 86 ? -6.742 -0.870 4.713 1.00 84.19 86 TYR A CA 1
ATOM 651 C C . TYR A 1 86 ? -7.326 0.439 4.193 1.00 84.19 86 TYR A C 1
ATOM 653 O O . TYR A 1 86 ? -8.261 0.969 4.788 1.00 84.19 86 TYR A O 1
ATOM 661 N N . MET A 1 87 ? -6.846 0.937 3.054 1.00 80.75 87 MET A N 1
ATOM 662 C CA . MET A 1 87 ? -7.423 2.098 2.387 1.00 80.75 87 MET A CA 1
ATOM 663 C C . MET A 1 87 ? -8.156 1.643 1.132 1.00 80.75 87 MET A C 1
ATOM 665 O O . MET A 1 87 ? -7.623 0.906 0.308 1.00 80.75 87 MET A O 1
ATOM 669 N N . GLY A 1 88 ? -9.386 2.110 0.913 1.00 68.31 88 GLY A N 1
ATOM 670 C CA . GLY A 1 88 ? -10.215 1.782 -0.259 1.00 68.31 88 GLY A CA 1
ATOM 671 C C . GLY A 1 88 ? -10.716 0.331 -0.294 1.00 68.31 88 GLY A C 1
ATOM 672 O O . GLY A 1 88 ? -11.813 0.087 -0.798 1.00 68.31 88 GLY A O 1
ATOM 673 N N . GLY A 1 89 ? -9.958 -0.586 0.307 1.00 66.94 89 GLY A N 1
ATOM 674 C CA . GLY A 1 89 ? -10.230 -2.004 0.437 1.00 66.94 89 GLY A CA 1
ATOM 675 C C . GLY A 1 89 ? -9.640 -2.803 -0.705 1.00 66.94 89 GLY A C 1
ATOM 676 O O . GLY A 1 89 ? -9.942 -2.551 -1.872 1.00 66.94 89 GLY A O 1
ATOM 677 N N . TRP A 1 90 ? -8.855 -3.818 -0.360 1.00 75.75 90 TRP A N 1
ATOM 678 C CA . TRP A 1 90 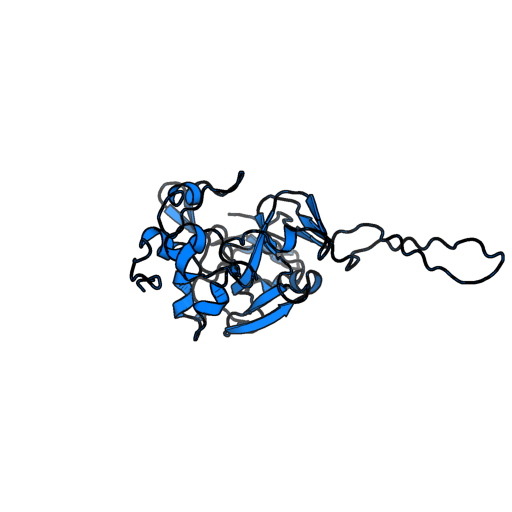? -8.478 -4.859 -1.302 1.00 75.75 90 TRP A CA 1
ATOM 679 C C . TRP A 1 90 ? -9.630 -5.849 -1.423 1.00 75.75 90 TRP A C 1
ATOM 681 O O . TRP A 1 90 ? -9.900 -6.594 -0.485 1.00 75.75 90 TRP A O 1
ATOM 691 N N . TYR A 1 91 ? -10.349 -5.835 -2.543 1.00 73.00 91 TYR A N 1
ATOM 692 C CA . TYR A 1 91 ? -11.543 -6.663 -2.694 1.00 73.00 91 TYR A CA 1
ATOM 693 C C . TYR A 1 91 ? -11.167 -8.100 -3.034 1.00 73.00 91 TYR A C 1
ATOM 695 O O . TYR A 1 91 ? -10.477 -8.371 -4.016 1.00 73.00 91 TYR A O 1
ATOM 703 N N . GLN A 1 92 ? -11.691 -9.022 -2.243 1.00 71.38 92 GLN A N 1
ATOM 704 C CA . GLN A 1 92 ? -11.675 -10.448 -2.503 1.00 71.38 92 GLN A CA 1
ATOM 705 C C . GLN A 1 92 ? -13.089 -10.875 -2.881 1.00 71.38 92 GLN A C 1
ATOM 707 O O . GLN A 1 92 ? -14.074 -10.375 -2.338 1.00 71.38 92 GLN A O 1
ATOM 712 N N . SER A 1 93 ? -13.193 -11.764 -3.864 1.00 74.06 93 SER A N 1
ATOM 713 C CA . SER A 1 93 ? -14.480 -12.304 -4.294 1.00 74.06 93 SER A CA 1
ATOM 714 C C . SER A 1 93 ? -14.578 -13.755 -3.867 1.00 74.06 93 SER A C 1
ATOM 716 O O . SER A 1 93 ? -13.730 -14.562 -4.237 1.00 74.06 93 SER A O 1
ATOM 718 N N . SER A 1 94 ? -15.626 -14.081 -3.119 1.00 74.62 94 SER A N 1
ATOM 719 C CA . SER A 1 94 ? -15.959 -15.447 -2.725 1.00 74.62 94 SER A CA 1
ATOM 720 C C . SER A 1 94 ? -17.440 -15.681 -2.989 1.00 74.62 94 SER A C 1
ATOM 722 O O . SER A 1 94 ? -18.273 -14.832 -2.678 1.00 74.62 94 SER A O 1
ATOM 724 N N . ASN A 1 95 ? -17.781 -16.804 -3.627 1.00 77.06 95 ASN A N 1
ATOM 725 C CA . ASN A 1 95 ? -19.164 -17.166 -3.968 1.00 77.06 95 ASN A CA 1
ATOM 726 C C . ASN A 1 95 ? -19.954 -16.060 -4.705 1.00 77.06 95 ASN A C 1
ATOM 728 O O . ASN A 1 95 ? -21.143 -15.867 -4.468 1.00 77.06 95 ASN A O 1
ATOM 732 N N . GLY A 1 96 ? -19.291 -15.313 -5.597 1.00 76.31 96 GLY A N 1
ATOM 733 C CA . GLY A 1 96 ? -19.917 -14.231 -6.370 1.00 76.31 96 GLY A CA 1
ATOM 734 C C . GLY A 1 96 ? -20.181 -12.939 -5.585 1.00 76.31 96 GLY A C 1
ATOM 735 O O . GLY A 1 96 ? -20.741 -12.000 -6.145 1.00 76.31 96 GLY A O 1
ATOM 736 N N . VAL A 1 97 ? -19.758 -12.866 -4.321 1.00 73.31 97 VAL A N 1
ATOM 737 C CA . VAL A 1 97 ? -19.825 -11.663 -3.487 1.00 73.31 97 VAL A CA 1
ATOM 738 C C . VAL A 1 97 ? -18.416 -11.107 -3.314 1.00 73.31 97 VAL A C 1
ATOM 740 O O . VAL A 1 97 ? -17.508 -11.819 -2.888 1.00 73.31 97 VAL A O 1
ATOM 743 N N . SER A 1 98 ? -18.229 -9.833 -3.659 1.00 73.44 98 SER A N 1
ATOM 744 C CA . SER A 1 98 ? -16.960 -9.125 -3.475 1.00 73.44 98 SER A CA 1
ATOM 745 C C . SER A 1 98 ? -17.005 -8.268 -2.215 1.00 73.44 98 SER A C 1
ATOM 747 O O . SER A 1 98 ? -17.870 -7.401 -2.089 1.00 73.44 98 SER A O 1
ATOM 749 N N . ALA A 1 99 ? -16.046 -8.462 -1.316 1.00 70.56 99 ALA A N 1
ATOM 750 C CA . ALA A 1 99 ? -15.879 -7.664 -0.105 1.00 70.56 99 ALA A CA 1
ATOM 751 C C . ALA A 1 99 ? -14.394 -7.332 0.119 1.00 70.56 99 ALA A C 1
ATOM 753 O O . ALA A 1 99 ? -13.529 -8.085 -0.330 1.00 70.56 99 ALA A O 1
ATOM 754 N N . PRO A 1 100 ? -14.062 -6.214 0.786 1.00 75.75 100 PRO A N 1
ATOM 755 C CA . PRO A 1 100 ? -12.694 -5.963 1.227 1.00 75.75 100 PRO A CA 1
ATOM 756 C C . PRO A 1 100 ? -12.162 -7.094 2.124 1.00 75.75 100 PRO A C 1
ATOM 758 O O . PRO A 1 100 ? -12.891 -7.581 2.985 1.00 75.75 100 PRO A O 1
ATOM 761 N N . ALA A 1 101 ? -10.888 -7.461 1.965 1.00 77.62 101 ALA A N 1
ATOM 762 C CA . ALA A 1 101 ? -10.224 -8.557 2.681 1.00 77.62 101 ALA A CA 1
ATOM 763 C C . ALA A 1 101 ? -10.321 -8.445 4.216 1.00 77.62 101 ALA A C 1
ATOM 765 O O . ALA A 1 101 ? -10.362 -9.456 4.900 1.00 77.62 101 ALA A O 1
ATOM 766 N N . PHE A 1 102 ? -10.418 -7.220 4.746 1.00 82.75 102 PHE A N 1
ATOM 767 C CA . PHE A 1 102 ? -10.534 -6.936 6.184 1.00 82.75 102 PHE A CA 1
ATOM 768 C C . PHE A 1 102 ? -11.819 -6.177 6.535 1.00 82.75 102 PHE A C 1
ATOM 770 O O . PHE A 1 102 ? -11.850 -5.358 7.456 1.00 82.75 102 PHE A O 1
ATOM 777 N N . ALA A 1 103 ? -12.880 -6.387 5.751 1.00 78.69 103 ALA A N 1
ATOM 778 C CA . ALA A 1 103 ? -14.146 -5.689 5.942 1.00 78.69 103 ALA A CA 1
ATOM 779 C C . ALA A 1 103 ? -14.775 -5.961 7.314 1.00 78.69 103 ALA A C 1
ATOM 781 O O . ALA A 1 103 ? -15.360 -5.048 7.876 1.00 78.69 103 ALA A O 1
ATOM 782 N N . ASP A 1 104 ? -14.633 -7.172 7.848 1.00 78.69 104 ASP A N 1
ATOM 783 C CA . ASP A 1 104 ? -15.270 -7.603 9.100 1.00 78.69 104 ASP A CA 1
ATOM 784 C C . ASP A 1 104 ? -14.253 -8.283 10.033 1.00 78.69 104 ASP A C 1
ATOM 786 O O . ASP A 1 104 ? -14.604 -9.146 10.839 1.00 78.69 104 ASP A O 1
ATOM 790 N N . ALA A 1 105 ? -12.982 -7.885 9.909 1.00 85.44 105 ALA A N 1
ATOM 791 C CA . ALA A 1 105 ? -11.874 -8.519 10.604 1.00 85.44 105 ALA A CA 1
ATOM 792 C C . ALA A 1 105 ? -12.049 -8.447 12.128 1.00 85.44 105 ALA A C 1
ATOM 794 O O . ALA A 1 105 ? -12.522 -7.449 12.689 1.00 85.44 105 ALA A O 1
ATOM 795 N N . GLY A 1 106 ? -11.650 -9.527 12.798 1.00 84.50 106 GLY A N 1
ATOM 796 C CA . GLY A 1 106 ? -11.671 -9.637 14.253 1.00 84.50 106 GLY A CA 1
ATOM 797 C C . GLY A 1 106 ? -10.313 -9.309 14.867 1.00 84.50 106 GLY A C 1
ATOM 798 O O . GLY A 1 106 ? -9.284 -9.749 14.361 1.00 84.50 106 GLY A O 1
ATOM 799 N N . TRP A 1 107 ? -10.292 -8.591 15.985 1.00 85.88 107 TRP A N 1
ATOM 800 C CA . TRP A 1 107 ? -9.090 -8.374 16.792 1.00 85.88 107 TRP A CA 1
ATOM 801 C C . TRP A 1 107 ? -9.390 -8.524 18.281 1.00 85.88 107 TRP A C 1
ATOM 803 O O . TRP A 1 107 ? -10.541 -8.458 18.714 1.00 85.88 107 TRP A O 1
ATOM 813 N N . SER A 1 108 ? -8.339 -8.716 19.071 1.00 79.88 108 SER A N 1
ATOM 814 C CA . SER A 1 108 ? -8.434 -8.708 20.529 1.00 79.88 108 SER A CA 1
ATOM 815 C C . SER A 1 108 ? -7.968 -7.361 21.055 1.00 79.88 108 SER A C 1
ATOM 817 O O . SER A 1 108 ? -6.879 -6.896 20.713 1.00 79.88 108 SER A O 1
ATOM 819 N N . THR A 1 109 ? -8.773 -6.724 21.895 1.00 69.50 109 THR A N 1
ATOM 820 C CA . THR A 1 109 ? -8.353 -5.530 22.630 1.00 69.50 109 THR A CA 1
ATOM 821 C C . THR A 1 109 ? -7.403 -5.899 23.773 1.00 69.50 109 THR A C 1
ATOM 823 O O . THR A 1 109 ? -7.212 -7.063 24.123 1.00 69.50 109 THR A O 1
ATOM 826 N N . ALA A 1 110 ? -6.788 -4.881 24.371 1.00 70.69 110 ALA A N 1
ATOM 827 C CA . ALA A 1 110 ? -5.827 -4.991 25.476 1.00 70.69 110 ALA A CA 1
ATOM 828 C C . ALA A 1 110 ? -6.272 -5.850 26.665 1.00 70.69 110 ALA A C 1
ATOM 830 O O . ALA A 1 110 ? -5.458 -6.454 27.355 1.00 70.69 110 ALA A O 1
ATOM 831 N N . ASP A 1 111 ? -7.568 -5.796 26.941 1.00 77.38 111 ASP A N 1
ATOM 832 C CA . ASP A 1 111 ? -8.277 -6.455 28.030 1.00 77.38 111 ASP A CA 1
ATOM 833 C C . ASP A 1 111 ? -8.712 -7.883 27.660 1.00 77.38 111 ASP A C 1
ATOM 835 O O . ASP A 1 111 ? -9.319 -8.569 28.477 1.00 77.38 111 ASP A O 1
ATOM 839 N N . GLY A 1 112 ? -8.385 -8.348 26.449 1.00 75.38 112 GLY A N 1
ATOM 840 C CA . GLY A 1 112 ? -8.706 -9.684 25.951 1.00 75.38 112 GLY A CA 1
ATOM 841 C C . GLY A 1 112 ? -10.104 -9.817 25.347 1.00 75.38 112 GLY A C 1
ATOM 842 O O . GLY A 1 112 ? -10.491 -10.925 24.973 1.00 75.38 112 GLY A O 1
ATOM 843 N N . SER A 1 113 ? -10.864 -8.724 25.232 1.00 78.38 113 SER A N 1
ATOM 844 C CA . SER A 1 113 ? -12.181 -8.745 24.593 1.00 78.38 113 SER A CA 1
ATOM 845 C C . SER A 1 113 ? -12.038 -8.906 23.075 1.00 78.38 113 SER A C 1
ATOM 847 O O . SER A 1 113 ? -11.247 -8.216 22.433 1.00 78.38 113 SER A O 1
ATOM 849 N N . ALA A 1 114 ? -12.805 -9.823 22.481 1.00 78.69 114 ALA A N 1
ATOM 850 C CA . ALA A 1 114 ? -12.865 -9.967 21.030 1.00 78.69 114 ALA A CA 1
ATOM 851 C C . ALA A 1 114 ? -13.758 -8.870 20.440 1.00 78.69 114 ALA A C 1
ATOM 853 O O . ALA A 1 114 ? -14.915 -8.718 20.842 1.00 78.69 114 ALA A O 1
ATOM 854 N N . VAL A 1 115 ? -13.232 -8.128 19.473 1.00 76.56 115 VAL A N 1
ATOM 855 C CA . VAL A 1 115 ? -13.950 -7.079 18.754 1.00 76.56 115 VAL A CA 1
ATOM 856 C C . VAL A 1 115 ? -13.929 -7.405 17.270 1.00 76.56 115 VAL A C 1
ATOM 858 O O . VAL A 1 115 ? -12.893 -7.728 16.701 1.00 76.56 115 VAL A O 1
ATOM 861 N N . THR A 1 116 ? -15.093 -7.330 16.639 1.00 78.56 116 THR A N 1
ATOM 862 C CA . THR A 1 116 ? -15.246 -7.425 15.184 1.00 78.56 116 THR A CA 1
ATOM 863 C C . THR A 1 116 ? -15.592 -6.053 14.644 1.00 78.56 116 THR A C 1
ATOM 865 O O . THR A 1 116 ? -16.466 -5.376 15.197 1.00 78.56 116 THR A O 1
ATOM 868 N N . GLY A 1 117 ? -14.956 -5.633 13.557 1.00 71.94 117 GLY A N 1
ATOM 869 C CA . GLY A 1 117 ? -15.201 -4.303 13.020 1.00 71.94 117 GLY A CA 1
ATOM 870 C C . GLY A 1 117 ? -14.557 -4.052 11.668 1.00 71.94 117 GLY A C 1
ATOM 871 O O . GLY A 1 117 ? -13.766 -4.836 11.154 1.00 71.94 117 GLY A O 1
ATOM 872 N N . ARG A 1 118 ? -14.925 -2.910 11.088 1.00 74.88 118 ARG A N 1
ATOM 873 C CA . ARG A 1 118 ? -14.452 -2.478 9.773 1.00 74.88 118 ARG A CA 1
ATOM 874 C C . ARG A 1 118 ? -13.090 -1.811 9.898 1.00 74.88 118 ARG A C 1
ATOM 876 O O . ARG A 1 118 ? -13.026 -0.636 10.244 1.00 74.88 118 ARG A O 1
ATOM 883 N N . LEU A 1 119 ? -12.022 -2.539 9.569 1.00 83.44 119 LEU A N 1
ATOM 884 C CA . LEU A 1 119 ? -10.660 -1.983 9.515 1.00 83.44 119 LEU A CA 1
ATOM 885 C C . LEU A 1 119 ? -10.396 -1.178 8.238 1.00 83.44 119 LEU A C 1
ATOM 887 O O . LEU A 1 119 ? -9.457 -0.388 8.176 1.00 83.44 119 LEU A O 1
ATOM 891 N N . VAL A 1 120 ? -11.214 -1.390 7.206 1.00 81.06 120 VAL A N 1
ATOM 892 C CA . VAL A 1 120 ? -11.016 -0.794 5.886 1.00 81.06 120 VAL A CA 1
ATOM 893 C C . VAL A 1 120 ? -11.712 0.559 5.774 1.00 81.06 120 VAL A C 1
ATOM 895 O O . VAL A 1 120 ? -12.943 0.659 5.750 1.00 81.06 120 VAL A O 1
ATOM 898 N N . CYS A 1 121 ? -10.921 1.607 5.572 1.00 77.06 121 CYS A N 1
ATOM 899 C CA . CYS A 1 121 ? -11.407 2.947 5.273 1.00 77.06 121 CYS A CA 1
ATOM 900 C C . CYS A 1 121 ? -11.737 3.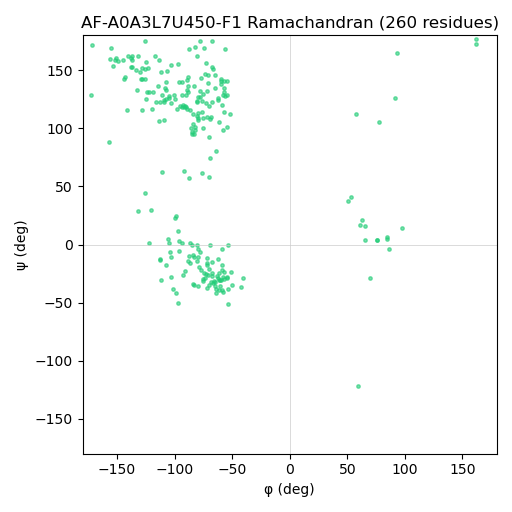069 3.780 1.00 77.06 121 CYS A C 1
ATOM 902 O O . CYS A 1 121 ? -10.873 3.316 2.944 1.00 77.06 121 CYS A O 1
ATOM 904 N N . THR A 1 122 ? -13.011 2.934 3.407 1.00 72.31 122 THR A N 1
ATOM 905 C CA . THR A 1 122 ? -13.444 3.062 1.998 1.00 72.31 122 THR A CA 1
ATOM 906 C C . THR A 1 122 ? -13.690 4.508 1.547 1.00 72.31 122 THR A C 1
ATOM 908 O O . THR A 1 122 ? -13.977 4.750 0.374 1.00 72.31 122 THR A O 1
ATOM 911 N N . ARG A 1 123 ? -13.672 5.473 2.475 1.00 69.50 123 ARG A N 1
ATOM 912 C CA . ARG A 1 123 ? -13.928 6.903 2.229 1.00 69.50 123 ARG A CA 1
ATOM 913 C C . ARG A 1 123 ? -13.029 7.747 3.127 1.00 69.50 123 ARG A C 1
ATOM 915 O O . ARG A 1 123 ? -12.886 7.408 4.295 1.00 69.50 123 ARG A O 1
ATOM 922 N N . LEU A 1 124 ? -12.521 8.869 2.611 1.00 69.50 124 LEU A N 1
ATOM 923 C CA . LEU A 1 124 ? -11.677 9.799 3.374 1.00 69.50 124 LEU A CA 1
ATOM 924 C C . LEU A 1 124 ? -12.387 10.329 4.630 1.00 69.50 124 LEU A C 1
ATOM 926 O O . LEU A 1 124 ? -11.799 10.363 5.698 1.00 69.50 124 LEU A O 1
ATOM 930 N N . ALA A 1 125 ? -13.681 10.645 4.520 1.00 71.50 125 ALA A N 1
ATOM 931 C CA . ALA A 1 125 ? -14.495 11.108 5.646 1.00 71.50 125 ALA A CA 1
ATOM 932 C C . ALA A 1 125 ? -14.639 10.083 6.791 1.00 71.50 125 ALA A C 1
ATOM 934 O O . ALA A 1 125 ? -15.129 10.437 7.857 1.00 71.50 125 ALA A O 1
ATOM 935 N N . ASN A 1 126 ? -14.245 8.824 6.567 1.00 75.12 126 ASN A N 1
ATOM 936 C CA . ASN A 1 126 ? -14.248 7.780 7.590 1.00 75.12 126 ASN A CA 1
ATOM 937 C C . ASN A 1 126 ? -12.873 7.606 8.257 1.00 75.12 126 ASN A C 1
ATOM 939 O O . ASN A 1 126 ? -12.723 6.681 9.046 1.00 75.12 126 ASN A O 1
ATOM 943 N N . ILE A 1 127 ? -11.876 8.423 7.903 1.00 82.06 127 ILE A N 1
ATOM 944 C CA . ILE A 1 127 ? -10.549 8.413 8.524 1.00 82.06 127 ILE A CA 1
ATOM 945 C C . ILE A 1 127 ? -10.557 9.453 9.641 1.00 82.06 127 ILE A C 1
ATOM 947 O O . ILE A 1 127 ? -10.760 10.639 9.384 1.00 82.06 127 ILE A O 1
ATOM 951 N N . SER A 1 128 ? -10.345 9.014 10.876 1.00 88.38 128 SER A N 1
ATOM 952 C CA . SER A 1 128 ? -10.370 9.885 12.055 1.00 88.38 128 SER A CA 1
ATOM 953 C C . SER A 1 128 ? -9.031 10.588 12.276 1.00 88.38 128 SER A C 1
ATOM 955 O O . SER A 1 128 ? -9.003 11.731 12.728 1.00 88.38 128 SER A O 1
ATOM 957 N N . ARG A 1 129 ? -7.914 9.930 11.942 1.00 89.06 129 ARG A N 1
ATOM 958 C CA . ARG A 1 129 ? -6.547 10.438 12.152 1.00 89.06 129 ARG A CA 1
ATOM 959 C C . ARG A 1 129 ? -5.873 10.778 10.831 1.00 89.06 129 ARG A C 1
ATOM 961 O O . ARG A 1 129 ? -4.868 10.186 10.439 1.00 89.06 129 ARG A O 1
ATOM 968 N N . THR A 1 130 ? -6.442 11.743 10.118 1.00 86.38 130 THR A N 1
ATOM 969 C CA . THR A 1 130 ? -6.028 12.055 8.742 1.00 86.38 130 THR A CA 1
ATOM 970 C C . THR A 1 130 ? -4.560 12.470 8.613 1.00 86.38 130 THR A C 1
ATOM 972 O O . THR A 1 130 ? -3.939 12.170 7.598 1.00 86.38 130 THR A O 1
ATOM 975 N N . SER A 1 131 ? -3.984 13.095 9.642 1.00 88.25 131 SER A N 1
ATOM 976 C CA . SER A 1 131 ? -2.575 13.512 9.671 1.00 88.25 131 SER A CA 1
ATOM 977 C C . SER A 1 131 ? -1.586 12.390 10.007 1.00 88.25 131 SER A C 1
ATOM 979 O O . SER A 1 131 ? -0.384 12.555 9.832 1.00 88.25 131 SER A O 1
ATOM 981 N N . GLU A 1 132 ? -2.054 11.245 10.511 1.00 89.00 132 GLU A N 1
ATOM 982 C CA . GLU A 1 132 ? -1.180 10.131 10.912 1.00 89.00 132 GLU A CA 1
ATOM 983 C C . GLU A 1 132 ? -1.153 9.025 9.858 1.00 89.00 132 GLU A C 1
ATOM 985 O O . GLU A 1 132 ? -0.098 8.433 9.590 1.00 89.00 132 GLU A O 1
ATOM 990 N N . VAL A 1 133 ? -2.313 8.761 9.252 1.00 90.19 133 VAL A N 1
ATOM 991 C CA . VAL A 1 133 ? -2.523 7.572 8.435 1.00 90.19 133 VAL A CA 1
ATOM 992 C C . VAL A 1 133 ? -1.954 7.742 7.029 1.00 90.19 133 VAL A C 1
ATOM 994 O O . VAL A 1 133 ? -2.324 8.645 6.283 1.00 90.19 133 VAL A O 1
ATOM 997 N N . ILE A 1 134 ? -1.066 6.825 6.664 1.00 90.50 134 ILE A N 1
ATOM 998 C CA . ILE A 1 134 ? -0.381 6.728 5.382 1.00 90.50 134 ILE A CA 1
ATOM 999 C C . ILE A 1 134 ? -1.343 6.174 4.334 1.00 90.50 134 ILE A C 1
ATOM 1001 O O . ILE A 1 134 ? -1.878 5.066 4.450 1.00 90.50 134 ILE A O 1
ATOM 1005 N N . VAL A 1 135 ? -1.503 6.948 3.266 1.00 85.12 135 VAL A N 1
ATOM 1006 C CA . VAL A 1 135 ? -2.259 6.569 2.070 1.00 85.12 135 VAL A CA 1
ATOM 1007 C C . VAL A 1 135 ? -1.306 6.088 0.983 1.00 85.12 135 VAL A C 1
ATOM 1009 O O . VAL A 1 135 ? -1.575 5.068 0.345 1.00 85.12 135 VAL A O 1
ATOM 1012 N N . PHE A 1 136 ? -0.170 6.772 0.815 1.00 86.00 136 PHE A N 1
ATOM 1013 C CA . PHE A 1 136 ? 0.870 6.384 -0.134 1.00 86.00 136 PHE A CA 1
ATOM 1014 C C . PHE A 1 136 ? 2.244 6.353 0.511 1.00 86.00 136 PHE A C 1
ATOM 1016 O O . PHE A 1 136 ? 2.547 7.167 1.379 1.00 86.00 136 PHE A O 1
ATOM 1023 N N . ALA A 1 137 ? 3.103 5.458 0.039 1.00 87.69 137 ALA A N 1
ATOM 1024 C CA . ALA A 1 137 ? 4.521 5.505 0.361 1.00 87.69 137 ALA A CA 1
ATOM 1025 C C . ALA A 1 137 ? 5.367 4.896 -0.754 1.00 87.69 137 ALA A C 1
ATOM 1027 O O . ALA A 1 137 ? 4.873 4.111 -1.568 1.00 87.69 137 ALA A O 1
ATOM 1028 N N . SER A 1 138 ? 6.649 5.251 -0.796 1.00 85.19 138 SER A N 1
ATOM 1029 C CA . SER A 1 138 ? 7.580 4.649 -1.744 1.00 85.19 138 SER A CA 1
ATOM 1030 C C . SER A 1 138 ? 7.711 3.146 -1.484 1.00 85.19 138 SER A C 1
ATOM 1032 O O . SER A 1 138 ? 8.050 2.728 -0.374 1.00 85.19 138 SER A O 1
ATOM 1034 N N . SER A 1 139 ? 7.465 2.319 -2.506 1.00 86.25 139 SER A N 1
ATOM 1035 C CA . SER A 1 139 ? 7.472 0.854 -2.374 1.00 86.25 139 SER A CA 1
ATOM 1036 C C . SER A 1 139 ? 8.150 0.142 -3.532 1.00 86.25 139 SER A C 1
ATOM 1038 O O . SER A 1 139 ? 8.268 0.682 -4.632 1.00 86.25 139 SER A O 1
ATOM 1040 N N . ALA A 1 140 ? 8.536 -1.107 -3.283 1.00 84.75 140 ALA A N 1
ATOM 1041 C CA . ALA A 1 140 ? 8.889 -2.076 -4.304 1.00 84.75 140 ALA A CA 1
ATOM 1042 C C . ALA A 1 140 ? 8.463 -3.493 -3.897 1.00 84.75 140 ALA A C 1
ATOM 1044 O O . ALA A 1 140 ? 8.286 -3.795 -2.716 1.00 84.75 140 ALA A O 1
ATOM 1045 N N . LEU A 1 141 ? 8.324 -4.375 -4.886 1.00 85.25 141 LEU A N 1
ATOM 1046 C CA . LEU A 1 141 ? 7.983 -5.775 -4.667 1.00 85.25 141 LEU A CA 1
ATOM 1047 C C . LEU A 1 141 ? 9.244 -6.537 -4.268 1.00 85.25 141 LEU A C 1
ATOM 1049 O O . LEU A 1 141 ? 10.229 -6.546 -5.010 1.00 85.25 141 LEU A O 1
ATOM 1053 N N . ARG A 1 142 ? 9.224 -7.185 -3.104 1.00 85.38 142 ARG A N 1
ATOM 1054 C CA . ARG A 1 142 ? 10.364 -7.952 -2.592 1.00 85.38 142 ARG A CA 1
ATOM 1055 C C . ARG A 1 142 ? 9.938 -9.357 -2.205 1.00 85.38 142 ARG A C 1
ATOM 1057 O O . ARG A 1 142 ? 8.847 -9.556 -1.685 1.00 85.38 142 ARG A O 1
ATOM 1064 N N . ALA A 1 143 ? 10.812 -10.321 -2.475 1.00 86.38 143 ALA A N 1
ATOM 1065 C CA . ALA A 1 143 ? 10.702 -11.679 -1.957 1.00 86.38 143 ALA A CA 1
ATOM 1066 C C . ALA A 1 143 ? 11.276 -11.739 -0.527 1.00 86.38 143 ALA A C 1
ATOM 1068 O O . ALA A 1 143 ? 11.913 -10.777 -0.092 1.00 86.38 143 ALA A O 1
ATOM 1069 N N . PRO A 1 144 ? 11.090 -12.846 0.211 1.00 90.00 144 PRO A N 1
ATOM 1070 C CA . PRO A 1 144 ? 11.726 -13.000 1.510 1.00 90.00 144 PRO A CA 1
ATOM 1071 C C . PRO A 1 144 ? 13.255 -12.865 1.428 1.00 90.00 144 PRO A C 1
ATOM 1073 O O . PRO A 1 144 ? 13.892 -13.481 0.571 1.00 90.00 144 PRO A O 1
ATOM 1076 N N . GLY A 1 145 ? 13.847 -12.054 2.306 1.00 87.38 145 GLY A N 1
ATOM 1077 C CA . GLY A 1 145 ? 15.275 -11.739 2.276 1.00 87.38 145 GLY A CA 1
ATOM 1078 C C . GLY A 1 145 ? 15.654 -10.481 3.060 1.00 87.38 145 GLY A C 1
ATOM 1079 O O . GLY A 1 145 ? 14.799 -9.780 3.591 1.00 87.38 145 GLY A O 1
ATOM 1080 N N . ASN A 1 146 ? 16.957 -10.193 3.118 1.00 86.31 146 ASN A N 1
ATOM 1081 C CA . ASN A 1 146 ? 17.513 -9.035 3.823 1.00 86.31 146 ASN A CA 1
ATOM 1082 C C . ASN A 1 146 ? 18.044 -8.000 2.826 1.00 86.31 146 ASN A C 1
ATOM 1084 O O . ASN A 1 146 ? 18.945 -8.302 2.043 1.00 86.31 146 ASN A O 1
ATOM 1088 N N . TYR A 1 147 ? 17.539 -6.771 2.900 1.00 81.62 147 TYR A N 1
ATOM 1089 C CA . TYR A 1 147 ? 17.817 -5.702 1.940 1.00 81.62 147 TYR A CA 1
ATOM 1090 C C . TYR A 1 147 ? 18.483 -4.500 2.616 1.00 81.62 147 TYR A C 1
ATOM 1092 O O . TYR A 1 147 ? 17.901 -3.852 3.486 1.00 81.62 147 TYR A O 1
ATOM 1100 N N . ARG A 1 148 ? 19.720 -4.189 2.214 1.00 76.00 148 ARG A N 1
ATOM 1101 C CA . ARG A 1 148 ? 20.509 -3.053 2.728 1.00 76.00 148 ARG A CA 1
ATOM 1102 C C . ARG A 1 148 ? 20.324 -1.816 1.849 1.00 76.00 148 ARG A C 1
ATOM 1104 O O . ARG A 1 148 ? 20.351 -1.939 0.631 1.00 76.00 148 ARG A O 1
ATOM 1111 N N . THR A 1 149 ? 20.215 -0.636 2.459 1.00 65.31 149 THR A N 1
ATOM 1112 C CA . THR A 1 149 ? 20.245 0.655 1.737 1.00 65.31 149 THR A CA 1
ATOM 1113 C C . THR A 1 149 ? 21.630 0.993 1.206 1.00 65.31 149 THR A C 1
ATOM 1115 O O . THR A 1 149 ? 22.627 0.755 1.889 1.00 65.31 149 THR A O 1
ATOM 1118 N N . GLY A 1 150 ? 21.682 1.645 0.044 1.00 54.41 150 GLY A N 1
ATOM 1119 C CA . GLY A 1 150 ? 22.836 2.422 -0.417 1.00 54.41 150 GLY A CA 1
ATOM 1120 C C . GLY A 1 150 ? 24.029 1.623 -0.943 1.00 54.41 150 GLY A C 1
ATOM 1121 O O . GLY A 1 150 ? 25.046 2.225 -1.267 1.00 54.41 150 GLY A O 1
ATOM 1122 N N . MET A 1 151 ? 23.938 0.293 -1.037 1.00 49.25 151 MET A N 1
ATOM 1123 C CA . MET A 1 151 ? 25.046 -0.543 -1.530 1.00 49.25 151 MET A CA 1
ATOM 1124 C C . MET A 1 151 ? 24.791 -1.228 -2.876 1.00 49.25 151 MET A C 1
ATOM 1126 O O . MET A 1 151 ? 25.750 -1.701 -3.477 1.00 49.25 151 MET A O 1
ATOM 1130 N N . ASN A 1 152 ? 23.559 -1.246 -3.393 1.00 48.88 152 ASN A N 1
ATOM 1131 C CA . ASN A 1 152 ? 23.223 -2.021 -4.591 1.00 48.88 152 ASN A CA 1
ATOM 1132 C C . ASN A 1 152 ? 22.439 -1.182 -5.628 1.00 48.88 152 ASN A C 1
ATOM 1134 O O . ASN A 1 152 ? 21.782 -0.212 -5.247 1.00 48.88 152 ASN A O 1
ATOM 1138 N N . PRO A 1 153 ? 22.367 -1.610 -6.911 1.00 53.34 153 PRO A N 1
ATOM 1139 C CA . PRO A 1 153 ? 21.392 -1.128 -7.915 1.00 53.34 153 PRO A CA 1
ATOM 1140 C C . PRO A 1 153 ? 19.917 -1.232 -7.469 1.00 53.34 153 PRO A C 1
ATOM 1142 O O . PRO A 1 153 ? 18.995 -0.894 -8.204 1.00 53.34 153 PRO A O 1
ATOM 1145 N N . GLU A 1 154 ? 19.697 -1.742 -6.262 1.00 48.94 154 GLU A N 1
ATOM 1146 C CA . GLU A 1 154 ? 18.444 -2.189 -5.702 1.00 48.94 154 GLU A CA 1
ATOM 1147 C C . GLU A 1 154 ? 17.580 -1.078 -5.094 1.00 48.94 154 GLU A C 1
ATOM 1149 O O . GLU A 1 154 ? 16.409 -1.312 -4.826 1.00 48.94 154 GLU A O 1
ATOM 1154 N N . ASP A 1 155 ? 18.120 0.129 -4.921 1.00 49.16 155 ASP A N 1
ATOM 1155 C CA . ASP A 1 155 ? 17.326 1.328 -4.605 1.00 49.16 155 ASP A CA 1
ATOM 1156 C C . ASP A 1 155 ? 16.815 2.024 -5.893 1.00 49.16 155 ASP A C 1
ATOM 1158 O O . ASP A 1 155 ? 15.919 2.869 -5.853 1.00 49.16 155 ASP A O 1
ATOM 1162 N N . ARG A 1 156 ? 17.313 1.593 -7.066 1.00 57.94 156 ARG A N 1
ATOM 1163 C CA . ARG A 1 156 ? 16.814 1.930 -8.415 1.00 57.94 156 ARG A CA 1
ATOM 1164 C C . ARG A 1 156 ? 15.920 0.834 -9.004 1.00 57.94 156 ARG A C 1
ATOM 1166 O O . ARG A 1 156 ? 15.789 0.7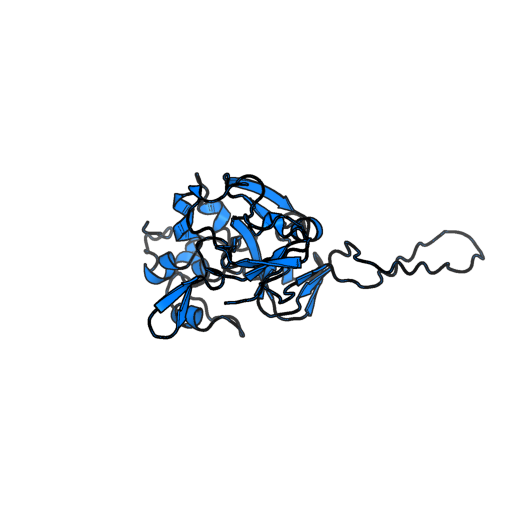11 -10.217 1.00 57.94 156 ARG A O 1
ATOM 1173 N N . ILE A 1 157 ? 15.298 0.027 -8.152 1.00 68.88 157 ILE A N 1
ATOM 1174 C CA . ILE A 1 157 ? 14.371 -1.014 -8.600 1.00 68.88 157 ILE A CA 1
ATOM 1175 C C . ILE A 1 157 ? 13.060 -0.420 -9.086 1.00 68.88 157 ILE A C 1
ATOM 1177 O O . ILE A 1 157 ? 12.672 0.673 -8.643 1.00 68.88 157 ILE A O 1
ATOM 1181 N N .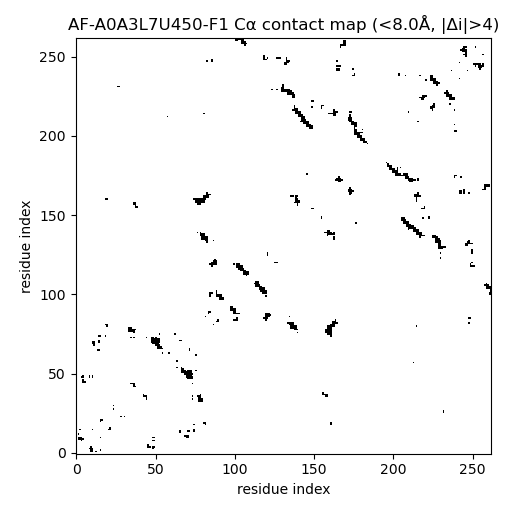 PRO A 1 158 ? 12.350 -1.158 -9.948 1.00 72.50 158 PRO A N 1
ATOM 1182 C CA . PRO A 1 158 ? 10.986 -0.813 -10.267 1.00 72.50 158 PRO A CA 1
ATOM 1183 C C . PRO A 1 158 ? 10.136 -0.692 -9.004 1.00 72.50 158 PRO A C 1
ATOM 1185 O O . PRO A 1 158 ? 10.305 -1.452 -8.043 1.00 72.50 158 PRO A O 1
ATOM 1188 N N . GLY A 1 159 ? 9.250 0.299 -9.003 1.00 76.88 159 GLY A N 1
ATOM 1189 C CA . GLY A 1 159 ? 8.318 0.490 -7.909 1.00 76.88 159 GLY A CA 1
ATOM 1190 C C . GLY A 1 159 ? 7.291 -0.638 -7.831 1.00 76.88 159 GLY A C 1
ATOM 1191 O O . GLY A 1 159 ? 7.247 -1.533 -8.679 1.00 76.88 159 GLY A O 1
ATOM 1192 N N . ASN A 1 160 ? 6.455 -0.600 -6.801 1.00 80.00 160 ASN A N 1
ATOM 1193 C CA . ASN A 1 160 ? 5.293 -1.470 -6.718 1.00 80.00 160 ASN A CA 1
ATOM 1194 C C . ASN A 1 160 ? 4.043 -0.644 -6.504 1.00 80.00 160 ASN A C 1
ATOM 1196 O O . ASN A 1 160 ? 4.069 0.430 -5.922 1.00 80.00 160 ASN A O 1
ATOM 1200 N N . SER A 1 161 ? 2.930 -1.166 -6.978 1.00 78.38 161 SER A N 1
ATOM 1201 C CA . SER A 1 161 ? 1.695 -0.404 -7.016 1.00 78.38 161 SER A CA 1
ATOM 1202 C C . SER A 1 161 ? 0.862 -0.469 -5.734 1.00 78.38 161 SER A C 1
ATOM 1204 O O . SER A 1 161 ? 0.002 0.386 -5.504 1.00 78.38 161 SER A O 1
ATOM 1206 N N . TRP A 1 162 ? 1.162 -1.432 -4.863 1.00 83.69 162 TRP A N 1
ATOM 1207 C CA . TRP A 1 162 ? 0.648 -1.495 -3.499 1.00 83.69 162 TRP A CA 1
ATOM 1208 C C . TRP A 1 162 ? 1.782 -1.576 -2.483 1.00 83.69 162 TRP A C 1
ATOM 1210 O O . TRP A 1 162 ? 2.888 -2.028 -2.785 1.00 83.69 162 TRP A O 1
ATOM 1220 N N . ILE A 1 163 ? 1.472 -1.162 -1.267 1.00 88.25 163 ILE A N 1
ATOM 1221 C CA . ILE A 1 163 ? 2.316 -1.329 -0.095 1.00 88.25 163 ILE A CA 1
ATOM 1222 C C . ILE A 1 163 ? 1.468 -1.854 1.053 1.00 88.25 163 ILE A C 1
ATOM 1224 O O . ILE A 1 163 ? 0.262 -1.594 1.119 1.00 88.25 163 ILE A O 1
ATOM 1228 N N . VAL A 1 164 ? 2.098 -2.617 1.938 1.00 91.69 164 VAL A N 1
ATOM 1229 C CA . VAL A 1 164 ? 1.456 -3.162 3.132 1.00 91.69 164 VAL A CA 1
ATOM 1230 C C . VAL A 1 164 ? 2.196 -2.736 4.404 1.00 91.69 164 VAL A C 1
ATOM 1232 O O . VAL A 1 164 ? 3.411 -2.519 4.347 1.00 91.69 164 VAL A O 1
ATOM 1235 N N . PRO A 1 165 ? 1.491 -2.638 5.547 1.00 93.62 165 PRO A N 1
ATOM 1236 C CA . PRO A 1 165 ? 2.116 -2.500 6.863 1.00 93.62 165 PRO A CA 1
ATOM 1237 C C . PRO A 1 165 ? 3.104 -3.632 7.186 1.00 93.62 165 PRO A C 1
ATOM 1239 O O . PRO A 1 165 ? 3.099 -4.667 6.512 1.00 93.62 165 PRO A O 1
ATOM 1242 N N . PRO A 1 166 ? 3.913 -3.476 8.251 1.00 93.50 166 PRO A N 1
ATOM 1243 C CA . PRO A 1 166 ? 4.816 -4.533 8.713 1.00 93.50 166 PRO A CA 1
ATOM 1244 C C . PRO A 1 166 ? 4.059 -5.798 9.138 1.00 93.50 166 PRO A C 1
ATOM 1246 O O . PRO A 1 166 ? 4.571 -6.900 8.958 1.00 93.50 166 PRO A O 1
ATOM 1249 N N . MET A 1 167 ? 2.825 -5.652 9.634 1.00 91.62 167 MET A N 1
ATOM 1250 C CA . MET A 1 167 ? 1.895 -6.745 9.927 1.00 91.62 167 MET A CA 1
ATOM 1251 C C . MET A 1 167 ? 0.658 -6.646 9.033 1.00 91.62 167 MET A C 1
ATOM 1253 O O . MET A 1 167 ? -0.059 -5.647 9.056 1.00 91.62 167 MET A O 1
ATOM 1257 N N . LEU A 1 168 ? 0.373 -7.694 8.267 1.00 90.12 168 LEU A N 1
ATOM 1258 C CA . LEU A 1 168 ? -0.847 -7.833 7.478 1.00 90.12 168 LEU A CA 1
ATOM 1259 C C . LEU A 1 168 ? -1.714 -8.916 8.130 1.00 90.12 168 LEU A C 1
ATOM 1261 O O . LEU A 1 168 ? -1.349 -10.091 8.083 1.00 90.12 168 LEU A O 1
ATOM 1265 N N . GLY A 1 169 ? -2.808 -8.526 8.790 1.00 88.19 169 GLY A N 1
ATOM 1266 C CA . GLY A 1 169 ? -3.532 -9.439 9.674 1.00 88.19 169 GLY A CA 1
ATOM 1267 C C . GLY A 1 169 ? -2.632 -9.963 10.796 1.00 88.19 169 GLY A C 1
ATOM 1268 O O . GLY A 1 169 ? -2.052 -9.185 11.558 1.00 88.19 169 GLY A O 1
ATOM 1269 N N . ALA A 1 170 ? -2.487 -11.288 10.863 1.00 86.75 170 ALA A N 1
ATOM 1270 C CA . ALA A 1 170 ? -1.570 -11.987 11.770 1.00 86.75 170 ALA A CA 1
ATOM 1271 C C . ALA A 1 170 ? -0.199 -12.302 11.133 1.00 86.75 170 ALA A C 1
ATOM 1273 O O . ALA A 1 170 ? 0.656 -12.929 11.759 1.00 86.75 170 ALA A O 1
ATOM 1274 N N . THR A 1 171 ? 0.015 -11.904 9.877 1.00 90.31 171 THR A N 1
ATOM 1275 C CA . THR A 1 171 ? 1.223 -12.228 9.115 1.00 90.31 171 THR A CA 1
ATOM 1276 C C . THR A 1 171 ? 2.243 -11.100 9.209 1.00 90.31 171 THR A C 1
ATOM 1278 O O . THR A 1 171 ? 2.003 -9.997 8.718 1.00 90.31 171 THR A O 1
ATOM 1281 N N . ALA A 1 172 ? 3.426 -11.391 9.753 1.00 91.75 172 ALA A N 1
ATOM 1282 C CA . ALA A 1 172 ? 4.571 -10.488 9.666 1.00 91.75 172 ALA A CA 1
ATOM 1283 C C . ALA A 1 172 ? 5.101 -10.447 8.225 1.00 91.75 172 ALA A C 1
ATOM 1285 O O . ALA A 1 172 ? 5.521 -11.466 7.671 1.00 91.75 172 ALA A O 1
ATOM 1286 N N . VAL A 1 173 ? 5.085 -9.269 7.607 1.00 92.88 173 VAL A N 1
ATOM 1287 C CA . VAL A 1 173 ? 5.515 -9.063 6.220 1.00 92.88 173 VAL A CA 1
ATOM 1288 C C . VAL A 1 173 ? 6.950 -8.573 6.157 1.00 92.88 173 VAL A C 1
ATOM 1290 O O . VAL A 1 173 ? 7.749 -9.131 5.405 1.00 92.88 173 VAL A O 1
ATOM 1293 N N . TRP A 1 174 ? 7.283 -7.537 6.919 1.00 93.00 174 TRP A N 1
ATOM 1294 C CA . TRP A 1 174 ? 8.614 -6.944 6.927 1.00 93.00 174 TRP A CA 1
ATOM 1295 C C . TRP A 1 174 ? 8.906 -6.277 8.267 1.00 93.00 174 TRP A C 1
ATOM 1297 O O . TRP A 1 174 ? 7.999 -5.854 8.979 1.00 93.00 174 TRP A O 1
ATOM 1307 N N . GLU A 1 175 ? 10.185 -6.183 8.606 1.00 90.69 175 GLU A N 1
ATOM 1308 C CA . GLU A 1 175 ? 10.666 -5.620 9.867 1.00 90.69 175 GLU A CA 1
ATOM 1309 C C . GLU A 1 175 ? 12.110 -5.106 9.723 1.00 90.69 175 GLU A C 1
ATOM 1311 O O . GLU A 1 175 ? 12.833 -5.511 8.804 1.00 90.69 175 GLU A O 1
ATOM 1316 N N . PRO A 1 176 ? 12.579 -4.206 10.604 1.00 87.00 176 PRO A N 1
ATOM 1317 C CA . PRO A 1 176 ? 13.998 -3.927 10.747 1.00 87.00 176 PRO A CA 1
ATOM 1318 C C . PRO A 1 176 ? 14.741 -5.210 11.110 1.00 87.00 176 PRO A C 1
ATOM 1320 O O . PRO A 1 176 ? 14.382 -5.897 12.064 1.00 87.00 176 PRO A O 1
ATOM 1323 N N . PHE A 1 177 ? 15.800 -5.523 10.371 1.00 80.94 177 PHE A N 1
ATOM 1324 C CA . PHE A 1 177 ? 16.591 -6.723 10.619 1.00 80.94 177 PHE A CA 1
ATOM 1325 C C . PHE A 1 177 ? 17.162 -6.729 12.047 1.00 80.94 177 PHE A C 1
ATOM 1327 O O . PHE A 1 177 ? 17.968 -5.870 12.421 1.00 80.94 177 PHE A O 1
ATOM 1334 N N . MET A 1 178 ? 16.800 -7.747 12.828 1.00 66.12 178 MET A N 1
ATOM 1335 C CA . MET A 1 178 ? 17.285 -7.961 14.195 1.00 66.12 178 MET A CA 1
ATOM 1336 C C . MET A 1 178 ? 18.589 -8.773 14.208 1.00 66.12 178 MET A C 1
ATOM 1338 O O . MET A 1 178 ? 18.684 -9.842 14.810 1.00 66.12 178 MET A O 1
ATOM 1342 N N . GLY A 1 179 ? 19.617 -8.288 13.512 1.00 59.66 179 GLY A N 1
ATOM 1343 C CA . GLY A 1 179 ? 20.957 -8.877 13.557 1.00 59.66 179 GLY A CA 1
ATOM 1344 C C . GLY A 1 179 ? 21.883 -8.162 14.533 1.00 59.66 179 GLY A C 1
ATOM 1345 O O . GLY A 1 179 ? 21.734 -6.971 14.794 1.00 59.66 179 GLY A O 1
ATOM 1346 N N . SER A 1 180 ? 22.904 -8.863 15.031 1.00 53.25 180 SER A N 1
ATOM 1347 C CA . SER A 1 180 ? 24.012 -8.202 15.723 1.00 53.25 180 SER A CA 1
ATOM 1348 C C . SER A 1 180 ? 24.823 -7.382 14.715 1.00 53.25 180 SER A C 1
ATOM 1350 O O . SER A 1 180 ? 25.527 -7.963 13.884 1.00 53.25 180 SER A O 1
ATOM 1352 N N . GLN A 1 181 ? 24.762 -6.052 14.783 1.00 45.41 181 GLN A N 1
ATOM 1353 C CA . GLN A 1 181 ? 25.787 -5.227 14.147 1.00 45.41 181 GLN A CA 1
ATOM 1354 C C . GLN A 1 181 ? 27.106 -5.435 14.896 1.00 45.41 181 GLN A C 1
ATOM 1356 O O . GLN A 1 181 ? 27.189 -5.240 16.107 1.00 45.41 181 GLN A O 1
ATOM 1361 N N . GLN A 1 182 ? 28.144 -5.858 14.177 1.00 46.66 182 GLN A N 1
ATOM 1362 C CA . GLN A 1 182 ? 29.505 -5.844 14.698 1.00 46.66 182 GLN A CA 1
ATOM 1363 C C . GLN A 1 182 ? 30.065 -4.436 14.494 1.00 46.66 182 GLN A C 1
ATOM 1365 O O . GLN A 1 182 ? 30.550 -4.110 13.414 1.00 46.66 182 GLN A O 1
ATOM 1370 N N . SER A 1 183 ? 29.971 -3.580 15.508 1.00 44.09 183 SER A N 1
ATOM 1371 C CA . SER A 1 183 ? 30.719 -2.323 15.520 1.00 44.09 183 SER A CA 1
ATOM 1372 C C . SER A 1 183 ? 32.162 -2.615 15.937 1.00 44.09 183 SER A C 1
ATOM 1374 O O . SER A 1 183 ? 32.408 -3.013 17.077 1.00 44.09 183 SER A O 1
ATOM 1376 N N . ILE A 1 184 ? 33.124 -2.429 15.032 1.00 42.06 184 ILE A N 1
ATOM 1377 C CA . ILE A 1 184 ? 34.542 -2.395 15.405 1.00 42.06 184 ILE A CA 1
ATOM 1378 C C . ILE A 1 184 ? 34.841 -0.964 15.848 1.00 42.06 184 ILE A C 1
ATOM 1380 O O . ILE A 1 184 ? 35.106 -0.095 15.020 1.00 42.06 184 ILE A O 1
ATOM 1384 N N . THR A 1 185 ? 34.784 -0.702 17.152 1.00 41.03 185 THR A N 1
ATOM 1385 C CA . THR A 1 185 ? 35.369 0.524 17.700 1.00 41.03 185 THR A CA 1
ATOM 1386 C C . THR A 1 185 ? 36.880 0.324 17.723 1.00 41.03 185 THR A C 1
ATOM 1388 O O . THR A 1 185 ? 37.404 -0.360 18.601 1.00 41.03 185 THR A O 1
ATOM 1391 N N . MET A 1 186 ? 37.586 0.877 16.735 1.00 41.41 186 MET A N 1
ATOM 1392 C CA . MET A 1 186 ? 39.043 0.984 16.786 1.00 41.41 186 MET A CA 1
ATOM 1393 C C . MET A 1 186 ? 39.393 2.022 17.856 1.00 41.41 186 MET A C 1
ATOM 1395 O O . MET A 1 186 ? 39.401 3.220 17.590 1.00 41.41 186 MET A O 1
ATOM 1399 N N . ALA A 1 187 ? 39.617 1.572 19.089 1.00 39.91 187 ALA A N 1
ATOM 1400 C CA . ALA A 1 187 ? 40.318 2.384 20.069 1.00 39.91 187 ALA A CA 1
ATOM 1401 C C . ALA A 1 187 ? 41.809 2.341 19.710 1.00 39.91 187 ALA A C 1
ATOM 1403 O O . ALA A 1 187 ? 42.433 1.282 19.769 1.00 39.91 187 ALA A O 1
ATOM 1404 N N . GLU A 1 188 ? 42.371 3.480 19.311 1.00 48.50 188 GLU A N 1
ATOM 1405 C CA . GLU A 1 188 ? 43.820 3.666 19.288 1.00 48.50 188 GLU A CA 1
ATOM 1406 C C . GLU A 1 188 ? 44.345 3.514 20.719 1.00 48.50 188 GLU A C 1
ATOM 1408 O O . GLU A 1 188 ? 44.131 4.394 21.548 1.00 48.50 188 GLU A O 1
ATOM 1413 N N . SER A 1 189 ? 44.990 2.389 21.035 1.00 43.97 189 SER A N 1
ATOM 1414 C CA . SER A 1 189 ? 45.952 2.300 22.138 1.00 43.97 189 SER A CA 1
ATOM 1415 C C . SER A 1 189 ? 46.662 0.946 22.139 1.00 43.97 189 SER A C 1
ATOM 1417 O O . SER A 1 189 ? 46.033 -0.115 22.101 1.00 43.97 189 SER A O 1
ATOM 1419 N N . GLU A 1 190 ? 47.990 1.004 22.191 1.00 48.47 190 GLU A N 1
ATOM 1420 C CA . GLU A 1 190 ? 48.904 -0.126 22.319 1.00 48.47 190 GLU A CA 1
ATOM 1421 C C . GLU A 1 190 ? 48.512 -1.032 23.504 1.00 48.47 190 GLU A C 1
ATOM 1423 O O . GLU A 1 190 ? 48.635 -0.663 24.670 1.00 48.47 190 GLU A O 1
ATOM 1428 N N . GLY A 1 191 ? 48.057 -2.254 23.206 1.00 47.38 191 GLY A N 1
ATOM 1429 C CA . GLY A 1 191 ? 47.984 -3.344 24.189 1.00 47.38 191 GLY A CA 1
ATOM 1430 C C . GLY A 1 191 ? 46.639 -3.598 24.886 1.00 47.38 191 GLY A C 1
ATOM 1431 O O . GLY A 1 191 ? 46.617 -4.341 25.865 1.00 47.38 191 GLY A O 1
ATOM 1432 N N . GLY A 1 192 ? 45.518 -3.049 24.407 1.00 36.75 192 GLY A N 1
ATOM 1433 C CA . GLY A 1 192 ? 44.180 -3.348 24.944 1.00 36.75 192 GLY A CA 1
ATOM 1434 C C . GLY A 1 192 ? 43.460 -4.472 24.190 1.00 36.75 192 GLY A C 1
ATOM 1435 O O . GLY A 1 192 ? 43.329 -4.422 22.970 1.00 36.75 192 GLY A O 1
ATOM 1436 N N . THR A 1 193 ? 42.956 -5.485 24.899 1.00 43.53 193 THR A N 1
ATOM 1437 C CA . THR A 1 193 ? 42.052 -6.502 24.341 1.00 43.53 193 THR A CA 1
ATOM 1438 C C . THR A 1 193 ? 40.836 -5.839 23.687 1.00 43.53 193 THR A C 1
ATOM 1440 O O . THR A 1 193 ? 40.157 -5.022 24.307 1.00 43.53 193 THR A O 1
ATOM 1443 N N . ALA A 1 194 ? 40.543 -6.202 22.433 1.00 43.22 194 ALA A N 1
ATOM 1444 C CA . ALA A 1 194 ? 39.336 -5.756 21.748 1.00 43.22 194 ALA A CA 1
ATOM 1445 C C . ALA A 1 194 ? 38.107 -6.165 22.574 1.00 43.22 194 ALA A C 1
ATOM 1447 O O . ALA A 1 194 ? 37.846 -7.353 22.773 1.00 43.22 194 ALA A O 1
ATOM 1448 N N . SER A 1 195 ? 37.372 -5.184 23.097 1.00 43.94 195 SER A N 1
ATOM 1449 C CA . SER A 1 195 ? 36.128 -5.449 23.811 1.00 43.94 195 SER A CA 1
ATOM 1450 C C . SER A 1 195 ? 35.004 -5.581 22.789 1.00 43.94 195 SER A C 1
ATOM 1452 O O . SER A 1 195 ? 34.658 -4.629 22.090 1.00 43.94 195 SER A O 1
ATOM 1454 N N . PHE A 1 196 ? 34.465 -6.792 22.662 1.00 45.69 196 PHE A N 1
ATOM 1455 C CA . PHE A 1 196 ? 33.415 -7.119 21.704 1.00 45.69 196 PHE A CA 1
ATOM 1456 C C . PHE A 1 196 ? 32.044 -6.782 22.300 1.00 45.69 196 PHE A C 1
ATOM 1458 O O . PHE A 1 196 ? 31.466 -7.588 23.030 1.00 45.69 196 PHE A O 1
ATOM 1465 N N . MET A 1 197 ? 31.489 -5.612 21.979 1.00 42.78 197 MET A N 1
ATOM 1466 C CA . MET A 1 197 ? 30.084 -5.333 22.286 1.00 42.78 197 MET A CA 1
ATOM 1467 C C . MET A 1 197 ? 29.182 -5.997 21.240 1.00 42.78 197 MET A C 1
ATOM 1469 O O . MET A 1 197 ? 29.114 -5.570 20.091 1.00 42.78 197 MET A O 1
ATOM 1473 N N . ARG A 1 198 ? 28.471 -7.057 21.642 1.00 41.72 198 ARG A N 1
ATOM 1474 C CA . ARG A 1 198 ? 27.312 -7.565 20.897 1.00 41.72 198 ARG A CA 1
ATOM 1475 C C . ARG A 1 198 ? 26.082 -6.778 21.336 1.00 41.72 198 ARG A C 1
ATOM 1477 O O . ARG A 1 198 ? 25.511 -7.083 22.379 1.00 41.72 198 ARG A O 1
ATOM 1484 N N . GLN A 1 199 ? 25.655 -5.798 20.547 1.00 41.09 199 GLN A N 1
ATOM 1485 C CA . GLN A 1 199 ? 24.322 -5.227 20.718 1.00 41.09 199 GLN A CA 1
ATOM 1486 C C . GLN A 1 199 ? 23.312 -6.161 20.040 1.00 41.09 199 GLN A C 1
ATOM 1488 O O . GLN A 1 199 ? 23.322 -6.328 18.821 1.00 41.09 199 GLN A O 1
ATOM 1493 N N . SER A 1 200 ? 22.490 -6.834 20.845 1.00 40.97 200 SER A N 1
ATOM 1494 C CA . SER A 1 200 ? 21.357 -7.639 20.382 1.00 40.97 200 SER A CA 1
ATOM 1495 C C . SER A 1 200 ? 20.075 -6.847 20.634 1.00 40.97 200 SER A C 1
ATOM 1497 O O . SER A 1 200 ? 19.827 -6.421 21.759 1.00 40.97 200 SER A O 1
ATOM 1499 N N . GLY A 1 201 ? 19.307 -6.594 19.575 1.00 46.91 201 GLY A N 1
ATOM 1500 C CA . GLY A 1 201 ? 18.067 -5.813 19.589 1.00 46.91 201 GLY A CA 1
ATOM 1501 C C . GLY A 1 201 ? 17.687 -5.354 18.177 1.00 46.91 201 GLY A C 1
ATOM 1502 O O . GLY A 1 201 ? 18.479 -5.541 17.251 1.00 46.91 201 GLY A O 1
ATOM 1503 N N . MET A 1 202 ? 16.499 -4.755 18.005 1.00 46.25 202 MET A N 1
ATOM 1504 C CA . MET A 1 202 ? 16.165 -3.985 16.794 1.00 46.25 202 MET A CA 1
ATOM 1505 C C . MET A 1 202 ? 17.205 -2.875 16.659 1.00 46.25 202 MET A C 1
ATOM 1507 O O . MET A 1 202 ? 17.150 -1.861 17.352 1.00 46.25 202 MET A O 1
ATOM 1511 N N . THR A 1 203 ? 18.204 -3.100 15.819 1.00 49.69 203 THR A N 1
ATOM 1512 C CA . THR A 1 203 ? 19.141 -2.056 15.435 1.00 49.69 203 THR A CA 1
ATOM 1513 C C . THR A 1 203 ? 18.536 -1.373 14.221 1.00 49.69 203 THR A C 1
ATOM 1515 O O . THR A 1 203 ? 18.045 -2.051 13.316 1.00 49.69 203 THR A O 1
ATOM 1518 N N . ASP A 1 204 ? 18.569 -0.039 14.172 1.00 54.53 204 ASP A N 1
ATOM 1519 C CA . ASP A 1 204 ? 18.325 0.715 12.936 1.00 54.53 204 ASP A CA 1
ATOM 1520 C C . ASP A 1 204 ? 19.519 0.499 11.993 1.00 54.53 204 ASP A C 1
ATOM 1522 O O . ASP A 1 204 ? 20.264 1.402 11.625 1.00 54.53 204 ASP A O 1
ATOM 1526 N N . SER A 1 205 ? 19.777 -0.769 11.670 1.00 57.00 205 SER A N 1
ATOM 1527 C CA . SER A 1 205 ? 20.934 -1.235 10.918 1.00 57.00 205 SER A CA 1
ATOM 1528 C C . SER A 1 205 ? 20.881 -0.807 9.457 1.00 57.00 205 SER A C 1
ATOM 1530 O O . SER A 1 205 ? 21.768 -1.146 8.670 1.00 57.00 205 SER A O 1
ATOM 1532 N N . GLY A 1 206 ? 19.816 -0.099 9.080 1.00 66.50 206 GLY A N 1
ATOM 1533 C CA . GLY A 1 206 ? 19.483 0.223 7.714 1.00 66.50 206 GLY A CA 1
ATOM 1534 C C . GLY A 1 206 ? 19.206 -1.020 6.869 1.00 66.50 206 GLY A C 1
ATOM 1535 O O . GLY A 1 206 ? 19.325 -0.945 5.645 1.00 66.50 206 GLY A O 1
ATOM 1536 N N . VAL A 1 207 ? 18.866 -2.164 7.474 1.00 80.06 207 VAL A N 1
ATOM 1537 C CA . VAL A 1 207 ? 18.537 -3.404 6.760 1.00 80.06 207 VAL A CA 1
ATOM 1538 C C . VAL A 1 207 ? 17.060 -3.731 6.959 1.00 80.06 207 VAL A C 1
ATOM 1540 O O . VAL A 1 207 ? 16.599 -3.874 8.089 1.00 80.06 207 VAL A O 1
ATOM 1543 N N . LEU A 1 208 ? 16.326 -3.845 5.854 1.00 85.94 208 LEU A N 1
ATOM 1544 C CA . LEU A 1 208 ? 14.935 -4.283 5.831 1.00 85.94 208 LEU A CA 1
ATOM 1545 C C . LEU A 1 208 ? 14.904 -5.802 5.656 1.00 85.94 208 LEU A C 1
ATOM 1547 O O . LEU A 1 208 ? 15.385 -6.313 4.644 1.00 85.94 208 LEU A O 1
ATOM 1551 N N . GLN A 1 209 ? 14.343 -6.512 6.625 1.00 89.69 209 GLN A N 1
ATOM 1552 C CA . GLN A 1 209 ? 14.032 -7.928 6.504 1.00 89.69 209 GLN A CA 1
ATOM 1553 C C . GLN A 1 209 ? 12.617 -8.072 5.945 1.00 89.69 209 GLN A C 1
ATOM 1555 O O . GLN A 1 209 ? 11.675 -7.472 6.454 1.00 89.69 209 GLN A O 1
ATOM 1560 N N . VAL A 1 210 ? 12.471 -8.865 4.891 1.00 91.19 210 VAL A N 1
ATOM 1561 C CA . VAL A 1 210 ? 11.188 -9.223 4.286 1.00 91.19 210 VAL A CA 1
ATOM 1562 C C . VAL A 1 210 ? 10.945 -10.699 4.562 1.00 91.19 210 VAL A C 1
ATOM 1564 O O . VAL A 1 210 ? 11.804 -11.538 4.298 1.00 91.19 210 VAL A O 1
ATOM 1567 N N . ASN A 1 211 ? 9.771 -11.007 5.095 1.00 92.31 211 ASN A N 1
ATOM 1568 C CA . ASN A 1 211 ? 9.376 -12.337 5.545 1.00 92.31 211 ASN A CA 1
ATOM 1569 C C . ASN A 1 211 ? 8.427 -13.014 4.546 1.00 92.31 211 ASN A C 1
ATOM 1571 O O . ASN A 1 211 ? 8.427 -14.238 4.418 1.00 92.31 211 ASN A O 1
ATOM 1575 N N . THR A 1 212 ? 7.650 -12.232 3.791 1.00 89.62 212 THR A N 1
ATOM 1576 C CA . THR A 1 212 ? 6.721 -12.728 2.764 1.00 89.62 212 THR A CA 1
ATOM 1577 C C . THR A 1 212 ? 6.782 -11.868 1.505 1.00 89.62 212 THR A C 1
ATOM 1579 O O . THR A 1 212 ? 7.140 -10.694 1.560 1.00 89.62 212 THR A O 1
ATOM 1582 N N . VAL A 1 213 ? 6.464 -12.455 0.345 1.00 88.50 213 VAL A N 1
ATOM 1583 C CA . VAL A 1 213 ? 6.497 -11.716 -0.924 1.00 88.50 213 VAL A CA 1
ATOM 1584 C C . VAL A 1 213 ? 5.386 -10.666 -0.976 1.00 88.50 213 VAL A C 1
ATOM 1586 O O . VAL A 1 213 ? 4.211 -11.005 -1.104 1.00 88.50 213 VAL A O 1
ATOM 1589 N N . GLN A 1 214 ? 5.752 -9.389 -0.873 1.00 88.44 214 GLN A N 1
ATOM 1590 C CA . GLN A 1 214 ? 4.810 -8.268 -0.833 1.00 88.44 214 GLN A CA 1
ATOM 1591 C C . GLN A 1 214 ? 5.439 -6.956 -1.319 1.00 88.44 214 GLN A C 1
ATOM 1593 O O . GLN A 1 214 ? 6.654 -6.846 -1.505 1.00 88.44 214 GLN A O 1
ATOM 1598 N N . GLY A 1 215 ? 4.584 -5.952 -1.530 1.00 87.62 215 GLY A N 1
ATOM 1599 C CA . GLY A 1 215 ? 4.998 -4.562 -1.687 1.00 87.62 215 GLY A CA 1
ATOM 1600 C C . GLY A 1 215 ? 5.451 -3.988 -0.351 1.00 87.62 215 GLY A C 1
ATOM 1601 O O . GLY A 1 215 ? 4.629 -3.785 0.543 1.00 87.62 215 GLY A O 1
ATOM 1602 N N . VAL A 1 216 ? 6.751 -3.747 -0.208 1.00 90.44 216 VAL A N 1
ATOM 1603 C CA . VAL A 1 216 ? 7.371 -3.284 1.043 1.00 90.44 216 VAL A CA 1
ATOM 1604 C C . VAL A 1 216 ? 7.921 -1.865 0.884 1.00 90.44 216 VAL A C 1
ATOM 1606 O O . VAL A 1 216 ? 8.160 -1.439 -0.252 1.00 90.44 216 VAL A O 1
ATOM 1609 N N . PRO A 1 217 ? 8.123 -1.108 1.975 1.00 90.19 217 PRO A N 1
ATOM 1610 C CA . PRO A 1 217 ? 8.702 0.227 1.894 1.00 90.19 217 PRO A CA 1
ATOM 1611 C C . PRO A 1 217 ? 10.105 0.219 1.276 1.00 90.19 217 PRO A C 1
ATOM 1613 O O . PRO A 1 217 ? 10.925 -0.650 1.576 1.00 90.19 217 PRO A O 1
ATOM 1616 N N . VAL A 1 218 ? 10.411 1.220 0.449 1.00 85.00 218 VAL A N 1
ATOM 1617 C CA . VAL A 1 218 ? 11.754 1.424 -0.117 1.00 85.00 218 VAL A CA 1
ATOM 1618 C C . VAL A 1 218 ? 12.257 2.834 0.163 1.00 85.00 218 VAL A C 1
ATOM 1620 O O . VAL A 1 218 ? 11.501 3.806 0.124 1.00 85.00 218 VAL A O 1
ATOM 1623 N N . ARG A 1 219 ? 13.555 2.944 0.442 1.00 81.31 219 ARG A N 1
ATOM 1624 C CA . ARG A 1 219 ? 14.234 4.177 0.857 1.00 81.31 219 ARG A CA 1
ATOM 1625 C C . ARG A 1 219 ? 14.799 4.940 -0.342 1.00 81.31 219 ARG A C 1
ATOM 1627 O O . ARG A 1 219 ? 16.009 5.076 -0.487 1.00 81.31 219 ARG A O 1
ATOM 1634 N N . ARG A 1 220 ? 13.905 5.390 -1.227 1.00 73.50 220 ARG A N 1
ATOM 1635 C CA . ARG A 1 220 ? 14.274 6.008 -2.513 1.00 73.50 220 ARG A CA 1
ATOM 1636 C C . ARG A 1 220 ? 14.791 7.444 -2.369 1.00 73.50 220 ARG A C 1
ATOM 1638 O O . ARG A 1 220 ? 15.634 7.847 -3.156 1.00 73.50 220 ARG A O 1
ATOM 1645 N N . HIS A 1 221 ? 14.332 8.192 -1.365 1.00 72.44 221 HIS A N 1
ATOM 1646 C CA . HIS A 1 221 ? 14.596 9.630 -1.259 1.00 72.44 221 HIS A CA 1
ATOM 1647 C C . HIS A 1 221 ? 15.477 9.923 -0.042 1.00 72.44 221 HIS A C 1
ATOM 1649 O O . HIS A 1 221 ? 15.021 9.843 1.096 1.00 72.44 221 HIS A O 1
ATOM 1655 N N . ASN A 1 222 ? 16.755 10.244 -0.271 1.00 73.00 222 ASN A N 1
ATOM 1656 C CA . ASN A 1 222 ? 17.748 10.515 0.783 1.00 73.00 222 ASN A CA 1
ATOM 1657 C C . ASN A 1 222 ? 17.854 9.402 1.845 1.00 73.00 222 ASN A C 1
ATOM 1659 O O . ASN A 1 222 ? 17.968 9.683 3.035 1.00 73.00 222 ASN A O 1
ATOM 1663 N N . LEU A 1 223 ? 17.804 8.133 1.417 1.00 75.38 223 LEU A N 1
ATOM 1664 C CA . LEU A 1 223 ? 17.809 6.952 2.297 1.00 75.38 223 LEU A CA 1
ATOM 1665 C C . LEU A 1 223 ? 16.613 6.880 3.268 1.00 75.38 223 LEU A C 1
ATOM 1667 O O . LEU A 1 223 ? 16.627 6.089 4.212 1.00 75.38 223 LEU A O 1
ATOM 1671 N N . LEU A 1 224 ? 15.557 7.652 3.009 1.00 80.69 224 LEU A N 1
ATOM 1672 C CA . LEU A 1 224 ? 14.299 7.651 3.746 1.00 80.69 224 LEU A CA 1
ATOM 1673 C C . LEU A 1 224 ? 13.143 7.226 2.837 1.00 80.69 224 LEU A C 1
ATOM 1675 O O . LEU A 1 224 ? 13.247 7.203 1.605 1.00 80.69 224 LEU A O 1
ATOM 1679 N N . ILE A 1 225 ? 12.040 6.836 3.468 1.00 86.12 225 ILE A N 1
ATOM 1680 C CA . ILE A 1 225 ? 10.810 6.426 2.791 1.00 86.12 225 ILE A CA 1
ATOM 1681 C C . ILE A 1 225 ? 9.936 7.662 2.668 1.00 86.12 225 ILE A C 1
ATOM 1683 O O . ILE A 1 225 ? 9.568 8.249 3.680 1.00 86.12 225 ILE A O 1
ATOM 1687 N N . ALA A 1 226 ? 9.595 8.057 1.447 1.00 85.62 226 ALA A N 1
ATOM 1688 C CA . ALA A 1 226 ? 8.649 9.145 1.257 1.00 85.62 226 ALA A CA 1
ATOM 1689 C C . ALA A 1 226 ? 7.231 8.616 1.484 1.00 85.62 226 ALA A C 1
ATOM 1691 O O . ALA A 1 226 ? 6.862 7.569 0.950 1.00 85.62 226 ALA A O 1
ATOM 1692 N N . THR A 1 227 ? 6.444 9.338 2.271 1.00 88.38 227 THR A N 1
ATOM 1693 C CA . THR A 1 227 ? 5.071 8.986 2.636 1.00 88.38 227 THR A CA 1
ATOM 1694 C C . THR A 1 227 ? 4.131 10.154 2.374 1.00 88.38 227 THR A C 1
ATOM 1696 O O . THR A 1 227 ? 4.536 11.315 2.429 1.00 88.38 227 THR A O 1
ATOM 1699 N N . VAL A 1 228 ? 2.871 9.833 2.092 1.00 86.38 228 VAL A N 1
ATOM 1700 C CA . VAL A 1 228 ? 1.763 10.779 1.948 1.00 86.38 228 VAL A CA 1
ATOM 1701 C C . VAL A 1 228 ? 0.656 10.349 2.898 1.00 86.38 228 VAL A C 1
ATOM 1703 O O . VAL A 1 228 ? 0.206 9.196 2.859 1.00 86.38 228 VAL A O 1
ATOM 1706 N N . LYS A 1 229 ? 0.234 11.270 3.758 1.00 87.69 229 LYS A N 1
ATOM 1707 C CA . LYS A 1 229 ? -0.824 11.069 4.748 1.00 87.69 229 LYS A CA 1
ATOM 1708 C C . LYS A 1 229 ? -2.201 11.369 4.155 1.00 87.69 229 LYS A C 1
ATOM 1710 O O . LYS A 1 229 ? -2.319 11.911 3.056 1.00 87.69 229 LYS A O 1
ATOM 1715 N N . ALA A 1 230 ? -3.261 11.004 4.867 1.00 83.81 230 ALA A N 1
ATOM 1716 C CA . ALA A 1 230 ? -4.632 11.168 4.387 1.00 83.81 230 ALA A CA 1
ATOM 1717 C C . ALA A 1 230 ? -5.101 12.631 4.325 1.00 83.81 230 ALA A C 1
ATOM 1719 O O . ALA A 1 230 ? -6.011 12.937 3.560 1.00 83.81 230 ALA A O 1
ATOM 1720 N N . ASP A 1 231 ? -4.469 13.537 5.072 1.00 80.88 231 ASP A N 1
ATOM 1721 C CA . ASP A 1 231 ? -4.652 14.988 4.941 1.00 80.88 231 ASP A CA 1
ATOM 1722 C C . ASP A 1 231 ? -3.847 15.613 3.784 1.00 80.88 231 ASP A C 1
ATOM 1724 O O . ASP A 1 231 ? -3.923 16.819 3.563 1.00 80.88 231 ASP A O 1
ATOM 1728 N N . GLY A 1 232 ? -3.088 14.802 3.039 1.00 76.69 232 GLY A N 1
ATOM 1729 C CA . GLY A 1 232 ? -2.245 15.233 1.925 1.00 76.69 232 GLY A CA 1
ATOM 1730 C C . GLY A 1 232 ? -0.843 15.692 2.327 1.00 76.69 232 GLY A C 1
ATOM 1731 O O . GLY A 1 232 ? -0.034 15.977 1.444 1.00 76.69 232 GLY A O 1
ATOM 1732 N N . SER A 1 233 ? -0.514 15.740 3.622 1.00 80.00 233 SER A N 1
ATOM 1733 C CA . SER A 1 233 ? 0.842 16.066 4.067 1.00 80.00 233 SER A CA 1
ATOM 1734 C C . SER A 1 233 ? 1.851 14.997 3.635 1.00 80.00 233 SER A C 1
ATOM 1736 O O . SER A 1 233 ? 1.544 13.804 3.551 1.00 80.00 233 SER A O 1
ATOM 1738 N N . THR A 1 234 ? 3.073 15.435 3.330 1.00 84.00 234 THR A N 1
ATOM 1739 C CA . THR A 1 234 ? 4.166 14.566 2.880 1.00 84.00 234 THR A CA 1
ATOM 1740 C C . THR A 1 234 ? 5.295 14.549 3.896 1.00 84.00 234 THR A C 1
ATOM 1742 O O . THR A 1 234 ? 5.717 15.607 4.363 1.00 84.00 234 THR A O 1
ATOM 1745 N N . GLU A 1 235 ? 5.833 13.369 4.183 1.00 85.56 235 GLU A N 1
ATOM 1746 C CA . GLU A 1 235 ? 6.885 13.187 5.184 1.00 85.56 235 GLU A CA 1
ATOM 1747 C C . GLU A 1 235 ? 7.894 12.124 4.738 1.00 85.56 235 GLU A C 1
ATOM 1749 O O . GLU A 1 235 ? 7.523 11.111 4.140 1.00 85.56 235 GLU A O 1
ATOM 1754 N N . SER A 1 236 ? 9.168 12.333 5.075 1.00 85.62 236 SER A N 1
ATOM 1755 C CA . SER A 1 236 ? 10.205 11.304 4.979 1.00 85.62 236 SER A CA 1
ATOM 1756 C C . SER A 1 236 ? 10.297 10.526 6.292 1.00 85.62 236 SER A C 1
ATOM 1758 O O . SER A 1 236 ? 10.650 11.093 7.323 1.00 85.62 236 SER A O 1
ATOM 1760 N N . ALA A 1 237 ? 10.033 9.223 6.249 1.00 86.25 237 ALA A N 1
ATOM 1761 C CA . ALA A 1 237 ? 10.006 8.338 7.408 1.00 86.25 237 ALA A CA 1
ATOM 1762 C C . ALA A 1 237 ? 11.166 7.327 7.396 1.00 86.25 237 ALA A C 1
ATOM 1764 O O . ALA A 1 237 ? 11.613 6.861 6.341 1.00 86.25 237 ALA A O 1
ATOM 1765 N N . SER A 1 238 ? 11.638 6.949 8.586 1.00 84.62 238 SER A N 1
ATOM 1766 C CA . SER A 1 238 ? 12.523 5.792 8.764 1.00 84.62 238 SER A CA 1
ATOM 1767 C C . SER A 1 238 ? 11.715 4.489 8.773 1.00 84.62 238 SER A C 1
ATOM 1769 O O . SER A 1 238 ? 10.510 4.498 9.021 1.00 84.62 238 SER A O 1
ATOM 1771 N N . VAL A 1 239 ? 12.374 3.343 8.561 1.00 84.19 239 VAL A N 1
ATOM 1772 C CA . VAL A 1 239 ? 11.708 2.028 8.682 1.00 84.19 239 VAL A CA 1
ATOM 1773 C C . VAL A 1 239 ? 11.127 1.852 10.088 1.00 84.19 239 VAL A C 1
ATOM 1775 O O . VAL A 1 239 ? 10.010 1.370 10.229 1.00 84.19 239 VAL A O 1
ATOM 1778 N N . GLY A 1 240 ? 11.849 2.301 11.122 1.00 83.94 240 GLY A N 1
ATOM 1779 C CA . GLY A 1 240 ? 11.384 2.254 12.508 1.00 83.94 240 GLY A CA 1
ATOM 1780 C C . GLY A 1 240 ? 10.105 3.061 12.747 1.00 83.94 240 GLY A C 1
ATOM 1781 O O . GLY A 1 240 ? 9.215 2.581 13.439 1.00 83.94 240 GLY A O 1
ATOM 1782 N N . ALA A 1 241 ? 9.967 4.241 12.132 1.00 86.19 241 ALA A N 1
ATOM 1783 C CA . ALA A 1 241 ? 8.743 5.040 12.230 1.00 86.19 241 ALA A CA 1
ATOM 1784 C C . ALA A 1 241 ? 7.534 4.334 11.592 1.00 86.19 241 ALA A C 1
ATOM 1786 O O . ALA A 1 241 ? 6.411 4.461 12.072 1.00 86.19 241 ALA A O 1
ATOM 1787 N N . LEU A 1 242 ? 7.767 3.539 10.544 1.00 90.94 242 LEU A N 1
ATOM 1788 C CA . LEU A 1 242 ? 6.725 2.751 9.891 1.00 90.94 242 LEU A CA 1
ATOM 1789 C C . LEU A 1 242 ? 6.363 1.459 10.632 1.00 90.94 242 LEU A C 1
ATOM 1791 O O . LEU A 1 242 ? 5.434 0.776 10.204 1.00 90.94 242 LEU A O 1
ATOM 1795 N N . MET A 1 243 ? 7.056 1.121 11.723 1.00 91.81 243 MET A N 1
ATOM 1796 C CA . MET A 1 243 ? 6.673 -0.018 12.562 1.00 91.81 243 MET A CA 1
ATOM 1797 C C . MET A 1 243 ? 5.408 0.245 13.376 1.00 91.81 243 MET A C 1
ATOM 1799 O O . MET A 1 243 ? 4.787 -0.697 13.857 1.00 91.81 243 MET A O 1
ATOM 1803 N N . ASP A 1 244 ? 5.011 1.508 13.523 1.00 92.38 244 ASP A N 1
ATOM 1804 C CA . ASP A 1 244 ? 3.785 1.868 14.217 1.00 92.38 244 ASP A CA 1
ATOM 1805 C C . ASP A 1 244 ? 2.559 1.577 13.343 1.00 92.38 244 ASP A C 1
ATOM 1807 O O . ASP A 1 244 ? 2.276 2.282 12.371 1.00 92.38 244 ASP A O 1
ATOM 1811 N N . MET A 1 245 ? 1.792 0.550 13.712 1.00 92.75 245 MET A N 1
ATOM 1812 C CA . MET A 1 245 ? 0.579 0.154 12.990 1.00 92.75 245 MET A CA 1
ATOM 1813 C C . MET A 1 245 ? -0.482 1.261 12.902 1.00 92.75 245 MET A C 1
ATOM 1815 O O . MET A 1 245 ? -1.283 1.272 11.963 1.00 92.75 245 MET A O 1
ATOM 1819 N N . ARG A 1 246 ? -0.449 2.248 13.805 1.00 91.94 246 ARG A N 1
ATOM 1820 C CA . ARG A 1 246 ? -1.313 3.441 13.765 1.00 91.94 246 ARG A CA 1
ATOM 1821 C C . ARG A 1 246 ? -1.092 4.290 12.518 1.00 91.94 246 ARG A C 1
ATOM 1823 O O . ARG A 1 246 ? -2.027 4.922 12.038 1.00 91.94 246 ARG A O 1
ATOM 1830 N N . ALA A 1 247 ? 0.118 4.262 11.960 1.00 92.94 247 ALA A N 1
ATOM 1831 C CA . ALA A 1 247 ? 0.430 4.952 10.716 1.00 92.94 247 ALA A CA 1
ATOM 1832 C C . ALA A 1 247 ? -0.214 4.279 9.494 1.00 92.94 247 ALA A C 1
ATOM 1834 O O . ALA A 1 247 ? -0.293 4.896 8.441 1.00 92.94 247 ALA A O 1
ATOM 1835 N N . TRP A 1 248 ? -0.680 3.034 9.597 1.00 92.81 248 TRP A N 1
ATOM 1836 C CA . TRP A 1 248 ? -1.198 2.269 8.458 1.00 92.81 248 TRP A CA 1
ATOM 1837 C C . TRP A 1 248 ? -2.699 2.015 8.525 1.00 92.81 248 TRP A C 1
ATOM 1839 O O . TRP A 1 248 ? -3.347 1.895 7.485 1.00 92.81 248 TRP A O 1
ATOM 1849 N N . ILE A 1 249 ? -3.253 1.909 9.730 1.00 91.81 249 ILE A N 1
ATOM 1850 C CA . ILE A 1 249 ? -4.637 1.496 9.957 1.00 91.81 249 ILE A CA 1
ATOM 1851 C C . ILE A 1 249 ? -5.301 2.530 10.862 1.00 91.81 249 ILE A C 1
ATOM 1853 O O . ILE A 1 249 ? -4.936 2.655 12.028 1.00 91.81 249 ILE A O 1
ATOM 1857 N N . ASP A 1 250 ? -6.317 3.240 10.362 1.00 88.31 250 ASP A N 1
ATOM 1858 C CA . ASP A 1 250 ? -7.021 4.265 11.153 1.00 88.31 250 ASP A CA 1
ATOM 1859 C C . ASP A 1 250 ? -7.675 3.685 12.416 1.00 88.31 250 ASP A C 1
ATOM 1861 O O . ASP A 1 250 ? -7.715 4.348 13.447 1.00 88.31 250 ASP A O 1
ATOM 1865 N N . ALA A 1 251 ? -8.093 2.419 12.368 1.00 87.25 251 ALA A N 1
ATOM 1866 C CA . ALA A 1 251 ? -8.660 1.701 13.504 1.00 87.25 251 ALA A CA 1
ATOM 1867 C C . ALA A 1 251 ? -7.619 1.157 14.508 1.00 87.25 251 ALA A C 1
ATOM 1869 O O . ALA A 1 251 ? -8.012 0.712 15.584 1.00 87.25 251 ALA A O 1
ATOM 1870 N N . ALA A 1 252 ? -6.314 1.175 14.196 1.00 88.88 252 ALA A N 1
ATOM 1871 C CA . ALA A 1 252 ? -5.296 0.676 15.122 1.00 88.88 252 ALA A CA 1
ATOM 1872 C C . ALA A 1 252 ? -5.111 1.640 16.301 1.00 88.88 252 ALA A C 1
ATOM 1874 O O . ALA A 1 252 ? -4.746 2.799 16.116 1.00 88.88 252 ALA A O 1
ATOM 1875 N N . ASP A 1 253 ? -5.306 1.165 17.524 1.00 85.19 253 ASP A N 1
ATOM 1876 C CA . ASP A 1 253 ? -5.122 1.949 18.750 1.00 85.19 253 ASP A CA 1
ATOM 1877 C C . ASP A 1 253 ? -3.676 1.898 19.279 1.00 85.19 253 ASP A C 1
ATOM 1879 O O . ASP A 1 253 ? -3.290 2.707 20.127 1.00 85.19 253 ASP A O 1
ATOM 1883 N N . ARG A 1 254 ? -2.862 0.961 18.775 1.00 85.56 254 ARG A N 1
ATOM 1884 C CA . ARG A 1 254 ? -1.516 0.638 19.272 1.00 85.56 254 ARG A CA 1
ATOM 1885 C C . ARG A 1 254 ? -0.533 0.347 18.148 1.00 85.56 254 ARG A C 1
ATOM 1887 O O . ARG A 1 254 ? -0.924 0.031 17.027 1.00 85.56 254 ARG A O 1
ATOM 1894 N N . ALA A 1 255 ? 0.752 0.412 18.489 1.00 86.06 255 ALA A N 1
ATOM 1895 C CA . ALA A 1 255 ? 1.841 0.136 17.562 1.00 86.06 255 ALA A CA 1
ATOM 1896 C C . ALA A 1 255 ? 1.962 -1.352 17.186 1.00 86.06 255 ALA A C 1
ATOM 1898 O O . ALA A 1 255 ? 2.426 -1.652 16.097 1.00 86.06 255 ALA A O 1
ATOM 1899 N N . ASP A 1 256 ? 1.518 -2.271 18.045 1.00 83.50 256 ASP A N 1
ATOM 1900 C CA . ASP A 1 256 ? 1.586 -3.731 17.879 1.00 83.50 256 ASP A CA 1
ATOM 1901 C C . ASP A 1 256 ? 0.261 -4.354 17.393 1.00 83.50 256 ASP A C 1
ATOM 1903 O O . ASP A 1 256 ? -0.006 -5.537 17.606 1.00 83.50 256 ASP A O 1
ATOM 1907 N N . PHE A 1 257 ? -0.590 -3.556 16.741 1.00 86.94 257 PHE A N 1
ATOM 1908 C CA . PHE A 1 257 ? -1.923 -3.979 16.313 1.00 86.94 257 PHE A CA 1
ATOM 1909 C C . PHE A 1 257 ? -1.880 -5.145 15.307 1.00 86.94 257 PHE A C 1
ATOM 1911 O O . PHE A 1 257 ? -1.267 -5.047 14.243 1.00 86.94 257 PHE A O 1
ATOM 1918 N N . SER A 1 258 ? -2.607 -6.222 15.614 1.00 88.50 258 SER A N 1
ATOM 1919 C CA . SER A 1 258 ? -2.831 -7.377 14.737 1.00 88.50 258 SER A CA 1
ATOM 1920 C C . SER A 1 258 ? -4.294 -7.822 14.796 1.00 88.50 258 SER A C 1
ATOM 1922 O O . SER A 1 258 ? -5.027 -7.485 15.725 1.00 88.50 258 SER A O 1
ATOM 1924 N N . HIS A 1 259 ? -4.734 -8.546 13.772 1.00 88.31 259 HIS A N 1
ATOM 1925 C CA . HIS A 1 259 ? -6.113 -9.014 13.615 1.00 88.31 259 HIS A CA 1
ATOM 1926 C C . HIS A 1 259 ? -6.134 -10.321 12.828 1.00 88.31 259 HIS A C 1
ATOM 1928 O O . HIS A 1 259 ? -5.176 -10.655 12.133 1.00 88.31 259 HIS A O 1
ATOM 1934 N N . ALA A 1 260 ? -7.226 -11.065 12.948 1.00 84.50 260 ALA A N 1
ATOM 1935 C CA . ALA A 1 260 ? -7.486 -12.215 12.103 1.00 84.50 260 ALA A CA 1
ATOM 1936 C C . ALA A 1 260 ? -7.973 -11.762 10.721 1.00 84.50 260 ALA A C 1
ATOM 1938 O O . ALA A 1 260 ? -8.741 -10.802 10.604 1.00 84.50 260 ALA A O 1
ATOM 1939 N N . ASP A 1 261 ? -7.542 -12.490 9.695 1.00 75.06 261 ASP A N 1
ATOM 1940 C CA . ASP A 1 261 ? -8.091 -12.369 8.348 1.00 75.06 261 ASP A CA 1
ATOM 1941 C C . ASP A 1 261 ? -9.550 -12.871 8.337 1.00 75.06 261 ASP A C 1
ATOM 1943 O O . ASP A 1 261 ? -9.930 -13.706 9.166 1.00 75.06 261 ASP A O 1
ATOM 1947 N N . ASN A 1 262 ? -10.361 -12.343 7.414 1.00 67.31 262 ASN A N 1
ATOM 1948 C CA . ASN A 1 262 ? -11.755 -12.762 7.212 1.00 67.31 262 ASN A CA 1
ATOM 1949 C C . ASN A 1 262 ? -11.890 -14.186 6.653 1.00 67.31 262 ASN A C 1
ATOM 1951 O O . ASN A 1 262 ? -11.067 -14.576 5.792 1.00 67.31 262 ASN A O 1
#

Foldseek 3Di:
DFDAAPVRDTADPVLCPQFCNVCCVVAPDDPCVQQPAFPDPPDDSRVLQQDFDPDDPDDPPVLVVRGRGGNSLSSFFTQKAFLAQAELADWDDDPNDIDGFQQFWWDADPVRDIDTHGQHHNDLVPQPCQVQAFGIKGWAWDAFDKDAPDDDCVLRDGTGHHEHACADANDRFKDQDQAFDFDQPPDPDPDDDRDTDGDGDRDLRRMMGGDHGDIYFHLNDPNFMWTAGNVRDIDTHRRVSSLQCVRHTSPDPTSPDHTHTD

Mean predicted aligned error: 12.14 Å

Secondary structure (DSSP, 8-state):
---B-TT-PBPPTTGGGSSGGGTGGGSSS-HHHHH--SS-TT--HHHHTS------SS--TTGGGGTTSTTHHHHHS-SEEEETTTBTT-EEEETTEEEETTTT-EEE-TTS-EEE----B-SGGG-S-TTT-EEEEEEEEE-SEEEESSSSGGGGS---SEE--SEETTEE-EEE----B--------TT-------B-S----SEEEE-SSEEEE--TBTTBEEEEETTS-EEEE-TTGGG-GGGT-TT--STT---B--

Nearest PDB structures (foldseek):
  2ki7-assembly1_A  TM=2.776E-01  e=3.775E+00  Pyrococcus furiosus DSM 3638

Solvent-accessible surface area (backbone atoms only — not comparable to full-atom values): 14852 Å² total; per-residue (Å²): 137,84,53,60,28,91,85,67,52,68,44,48,69,76,60,52,64,82,35,63,63,70,50,51,84,78,42,96,74,55,75,68,71,46,47,50,43,56,105,45,104,77,57,58,61,48,59,30,39,59,24,56,25,94,73,67,103,77,71,64,77,77,56,62,78,46,48,69,34,57,19,22,31,46,51,54,29,12,29,43,4,26,32,36,56,33,42,64,34,36,70,43,74,57,97,92,43,73,44,37,54,31,47,65,20,37,32,64,48,99,88,67,50,80,45,72,41,67,47,37,37,69,46,74,92,68,47,84,50,31,82,56,20,40,43,32,30,24,12,23,68,41,62,61,46,80,46,66,70,95,79,57,79,68,69,67,49,68,21,10,39,36,27,57,54,36,50,53,42,78,41,68,31,40,47,65,36,70,52,67,60,82,70,82,79,82,71,92,60,96,88,66,81,85,79,82,63,76,56,80,49,81,38,93,72,56,29,43,28,28,65,39,74,42,26,34,82,33,50,68,55,92,76,19,24,46,34,28,23,63,70,62,53,73,48,77,38,54,76,74,66,56,55,32,32,36,36,52,24,69,73,37,91,39,52,83,56,54,28,48,72,105